Protein AF-A0A0R3SQQ6-F1 (afdb_monomer_lite)

pLDDT: mean 72.18, std 24.13, range [30.53, 98.31]

Organism: Hymenolepis diminuta (NCBI:txid6216)

Structure (mmCIF, N/CA/C/O backbone):
data_AF-A0A0R3SQQ6-F1
#
_entry.id   AF-A0A0R3SQQ6-F1
#
loop_
_atom_site.group_PDB
_atom_site.id
_atom_site.type_symbol
_atom_site.label_atom_id
_atom_site.label_alt_id
_atom_site.label_comp_id
_atom_site.label_asym_id
_atom_site.label_entity_id
_atom_site.label_seq_id
_atom_site.pdbx_PDB_ins_code
_atom_site.Cartn_x
_atom_site.Cartn_y
_atom_site.Cartn_z
_atom_site.occupancy
_atom_site.B_iso_or_equiv
_atom_site.auth_seq_id
_atom_site.auth_comp_id
_atom_site.auth_asym_id
_atom_site.auth_atom_id
_atom_site.pdbx_PDB_model_num
ATOM 1 N N . MET A 1 1 ? 8.107 -24.512 65.313 1.00 40.44 1 MET A N 1
ATOM 2 C CA . MET A 1 1 ? 9.327 -25.296 65.576 1.00 40.44 1 MET A CA 1
ATOM 3 C C . MET A 1 1 ? 9.106 -26.715 65.093 1.00 40.44 1 MET A C 1
ATOM 5 O O . MET A 1 1 ? 8.345 -27.417 65.733 1.00 40.44 1 MET A O 1
ATOM 9 N N . TYR A 1 2 ? 9.718 -27.095 63.975 1.00 34.97 2 TYR A N 1
ATOM 10 C CA . TYR A 1 2 ? 10.371 -28.394 63.797 1.00 34.97 2 TYR A CA 1
ATOM 11 C C . TYR A 1 2 ? 11.420 -28.185 62.708 1.00 34.97 2 TYR A C 1
ATOM 13 O O . TYR A 1 2 ? 11.103 -27.847 61.570 1.00 34.97 2 TYR A O 1
ATOM 21 N N . GLU A 1 3 ? 12.671 -28.263 63.138 1.00 35.09 3 GLU A N 1
ATOM 22 C CA . GLU A 1 3 ? 13.874 -28.069 62.348 1.00 35.09 3 GLU A CA 1
ATOM 23 C C . GLU A 1 3 ? 14.420 -29.416 61.857 1.00 35.09 3 GLU A C 1
ATOM 25 O O . GLU A 1 3 ? 14.449 -30.393 62.600 1.00 35.09 3 GLU A O 1
ATOM 30 N N . TYR A 1 4 ? 14.863 -29.399 60.598 1.00 33.50 4 TYR A N 1
ATOM 31 C CA . TYR A 1 4 ? 16.086 -29.987 60.041 1.00 33.50 4 TYR A CA 1
ATOM 32 C C . TYR A 1 4 ? 16.568 -31.386 60.470 1.00 33.50 4 TYR A C 1
ATOM 34 O O . TYR A 1 4 ? 17.005 -31.601 61.596 1.00 33.50 4 TYR A O 1
ATOM 42 N N . ARG A 1 5 ? 16.730 -32.258 59.460 1.00 35.84 5 ARG A N 1
ATOM 43 C CA . ARG A 1 5 ? 17.969 -33.015 59.140 1.00 35.84 5 ARG A CA 1
ATOM 44 C C . ARG A 1 5 ? 17.787 -33.709 57.780 1.00 35.84 5 ARG A C 1
ATOM 46 O O . ARG A 1 5 ? 16.884 -34.512 57.608 1.00 35.84 5 ARG A O 1
ATOM 53 N N . ASN A 1 6 ? 18.458 -33.217 56.740 1.00 35.72 6 ASN A N 1
ATOM 54 C CA . ASN A 1 6 ? 19.753 -33.700 56.234 1.00 35.72 6 ASN A CA 1
ATOM 55 C C . ASN A 1 6 ? 19.705 -35.094 55.594 1.00 35.72 6 ASN A C 1
ATOM 57 O O . ASN A 1 6 ? 19.894 -36.091 56.278 1.00 35.72 6 ASN A O 1
ATOM 61 N N . LEU A 1 7 ? 19.642 -35.116 54.261 1.00 37.44 7 LEU A N 1
ATOM 62 C CA . LEU A 1 7 ? 20.405 -36.059 53.445 1.00 37.44 7 LEU A CA 1
ATOM 63 C C . LEU A 1 7 ? 21.080 -35.271 52.313 1.00 37.44 7 LEU A C 1
ATOM 65 O O . LEU A 1 7 ? 20.474 -34.941 51.300 1.00 37.44 7 LEU A O 1
ATOM 69 N N . ARG A 1 8 ? 22.350 -34.923 52.551 1.00 39.00 8 ARG A N 1
ATOM 70 C CA . ARG A 1 8 ? 23.340 -34.598 51.521 1.00 39.00 8 ARG A CA 1
ATOM 71 C C . ARG A 1 8 ? 24.058 -35.892 51.155 1.00 39.00 8 ARG A C 1
ATOM 73 O O . ARG A 1 8 ? 24.563 -36.563 52.048 1.00 39.00 8 ARG A O 1
ATOM 80 N N . THR A 1 9 ? 24.173 -36.155 49.865 1.00 36.81 9 THR A N 1
ATOM 81 C CA . THR A 1 9 ? 25.290 -36.847 49.200 1.00 36.81 9 THR A CA 1
ATOM 82 C C . THR A 1 9 ? 25.223 -36.369 47.739 1.00 36.81 9 THR A C 1
ATOM 84 O O . THR A 1 9 ? 24.205 -36.559 47.089 1.00 36.81 9 THR A O 1
ATOM 87 N N . THR A 1 10 ? 26.046 -35.380 47.350 1.00 38.22 10 THR A N 1
ATOM 88 C CA . THR A 1 10 ? 27.340 -35.537 46.630 1.00 38.22 10 THR A CA 1
ATOM 89 C C . THR A 1 10 ? 27.156 -36.208 45.267 1.00 38.22 10 THR A C 1
ATOM 91 O O . THR A 1 10 ? 26.613 -37.299 45.222 1.00 38.22 10 THR A O 1
ATOM 94 N N . LEU A 1 11 ? 27.635 -35.721 44.127 1.00 34.00 11 LEU A N 1
ATOM 95 C CA . LEU A 1 11 ? 28.540 -34.634 43.740 1.00 34.00 11 LEU A CA 1
ATOM 96 C C . LEU A 1 11 ? 28.529 -34.689 42.197 1.00 34.00 11 LEU A C 1
ATOM 98 O O . LEU A 1 11 ? 28.611 -35.796 41.671 1.00 34.00 11 LEU A O 1
ATOM 102 N N . LEU A 1 12 ? 28.431 -33.556 41.501 1.00 35.81 12 LEU A N 1
ATOM 103 C CA . LEU A 1 12 ? 29.262 -33.196 40.339 1.00 35.81 12 LEU A CA 1
ATOM 104 C C . LEU A 1 12 ? 28.682 -31.956 39.652 1.00 35.81 12 LEU A C 1
ATOM 106 O O . LEU A 1 12 ? 27.617 -31.964 39.041 1.00 35.81 12 LEU A O 1
ATOM 110 N N . GLU A 1 13 ? 29.429 -30.884 39.868 1.00 40.09 13 GLU A N 1
ATOM 111 C CA . GLU A 1 13 ? 29.555 -29.665 39.085 1.00 40.09 13 GLU A CA 1
ATOM 112 C C . GLU A 1 13 ? 29.160 -29.833 37.611 1.00 40.09 13 GLU A C 1
ATOM 114 O O . GLU A 1 13 ? 29.841 -30.493 36.832 1.00 40.09 13 GLU A O 1
ATOM 119 N N . ILE A 1 14 ? 28.082 -29.159 37.216 1.00 38.47 14 ILE A N 1
ATOM 120 C CA . ILE A 1 14 ? 28.007 -28.569 35.884 1.00 38.47 14 ILE A CA 1
ATOM 121 C C . ILE A 1 14 ? 28.040 -27.072 36.137 1.00 38.47 14 ILE A C 1
ATOM 123 O O . ILE A 1 14 ? 27.053 -26.459 36.552 1.00 38.47 14 ILE A O 1
ATOM 127 N N . GLU A 1 15 ? 29.241 -26.525 35.993 1.00 35.19 15 GLU A N 1
ATOM 128 C CA . GLU A 1 15 ? 29.472 -25.102 35.827 1.00 35.19 15 GLU A CA 1
ATOM 129 C C . GLU A 1 15 ? 28.470 -24.576 34.799 1.00 35.19 15 GLU A C 1
ATOM 131 O O . GLU A 1 15 ? 28.466 -24.990 33.643 1.00 35.19 15 GLU A O 1
ATOM 136 N N . ASN A 1 16 ? 27.588 -23.678 35.226 1.00 36.94 16 ASN A N 1
ATOM 137 C CA . ASN A 1 16 ? 26.873 -22.819 34.300 1.00 36.94 16 ASN A CA 1
ATOM 138 C C . ASN A 1 16 ? 27.891 -21.801 33.780 1.00 36.94 16 ASN A C 1
ATOM 140 O O . ASN A 1 16 ? 28.292 -20.933 34.565 1.00 36.94 16 ASN A O 1
ATOM 144 N N . PRO A 1 17 ? 28.280 -21.803 32.492 1.00 41.97 17 PRO A N 1
ATOM 145 C CA . PRO A 1 17 ? 28.867 -20.610 31.940 1.00 41.97 17 PRO A CA 1
ATOM 146 C C . PRO A 1 17 ? 27.701 -19.646 31.729 1.00 41.97 17 PRO A C 1
ATOM 148 O O . PRO A 1 17 ? 27.001 -19.676 30.719 1.00 41.97 17 PRO A O 1
ATOM 151 N N . THR A 1 18 ? 27.476 -18.751 32.688 1.00 48.88 18 THR A N 1
ATOM 152 C CA . THR A 1 18 ? 26.878 -17.455 32.371 1.00 48.88 18 THR A CA 1
ATOM 153 C C . THR A 1 18 ? 27.873 -16.697 31.494 1.00 48.88 18 THR A C 1
ATOM 155 O O . THR A 1 18 ? 28.570 -15.801 31.963 1.00 48.88 18 THR A O 1
ATOM 158 N N . SER A 1 19 ? 27.985 -17.084 30.221 1.00 42.69 19 SER A N 1
ATOM 159 C CA . SER A 1 19 ? 28.605 -16.243 29.209 1.00 42.69 19 SER A CA 1
ATOM 160 C C . SER A 1 19 ? 27.573 -15.192 28.834 1.00 42.69 19 SER A C 1
ATOM 162 O O . SER A 1 19 ? 26.550 -15.490 28.215 1.00 42.69 19 SER A O 1
ATOM 164 N N . SER A 1 20 ? 27.824 -13.958 29.250 1.00 50.75 20 SER A N 1
ATOM 165 C CA . SER A 1 20 ? 27.171 -12.766 28.731 1.00 50.75 20 SER A CA 1
ATOM 166 C C . SER A 1 20 ? 27.472 -12.645 27.233 1.00 50.75 20 SER A C 1
ATOM 168 O O . SER A 1 20 ? 28.402 -11.950 26.832 1.00 50.75 20 SER A O 1
ATOM 170 N N . ILE A 1 21 ? 26.713 -13.366 26.410 1.00 48.66 21 ILE A N 1
ATOM 171 C CA . ILE A 1 21 ? 26.696 -13.189 24.960 1.00 48.66 21 ILE A CA 1
ATOM 172 C C . ILE A 1 21 ? 26.006 -11.840 24.738 1.00 48.66 21 ILE A C 1
ATOM 174 O O . ILE A 1 21 ? 24.806 -11.691 24.983 1.00 48.66 21 ILE A O 1
ATOM 178 N N . SER A 1 22 ? 26.790 -10.816 24.398 1.00 53.91 22 SER A N 1
ATOM 179 C CA . SER A 1 22 ? 26.267 -9.494 24.054 1.00 53.91 22 SER A CA 1
ATOM 180 C C . SER A 1 22 ? 25.295 -9.639 22.881 1.00 53.91 22 SER A C 1
ATOM 182 O O . SER A 1 22 ? 25.516 -10.461 21.998 1.00 53.91 22 SER A O 1
ATOM 184 N N . LYS A 1 23 ? 24.215 -8.850 22.836 1.00 54.16 23 LYS A N 1
ATOM 185 C CA . LYS A 1 23 ? 23.246 -8.893 21.720 1.00 54.16 23 LYS A CA 1
ATOM 186 C C . LYS A 1 23 ? 23.926 -8.784 20.344 1.00 54.16 23 LYS A C 1
ATOM 188 O O . LYS A 1 23 ? 23.514 -9.460 19.412 1.00 54.16 23 LYS A O 1
ATOM 193 N N . GLU A 1 24 ? 25.043 -8.060 20.278 1.00 54.94 24 GLU A N 1
ATOM 194 C CA . GLU A 1 24 ? 25.901 -7.948 19.093 1.00 54.94 24 GLU A CA 1
ATOM 195 C C . GLU A 1 24 ? 26.468 -9.292 18.604 1.00 54.94 24 GLU A C 1
ATOM 197 O O . GLU A 1 24 ? 26.558 -9.501 17.403 1.00 54.94 24 GLU A O 1
ATOM 202 N N . THR A 1 25 ? 26.790 -10.239 19.493 1.00 55.16 25 THR A N 1
ATOM 203 C CA . THR A 1 25 ? 27.319 -11.564 19.098 1.00 55.16 25 THR A CA 1
ATOM 204 C C . THR A 1 25 ? 26.236 -12.557 18.665 1.00 55.16 25 THR A C 1
ATOM 206 O O . THR A 1 25 ? 26.537 -13.533 17.978 1.00 55.16 25 THR A O 1
ATOM 209 N N . ILE A 1 26 ? 24.968 -12.327 19.021 1.00 58.03 26 ILE A N 1
ATOM 210 C CA . ILE A 1 26 ? 23.833 -13.116 18.506 1.00 58.03 26 ILE A CA 1
ATOM 211 C C . ILE A 1 26 ? 23.477 -12.643 17.094 1.00 58.03 26 ILE A C 1
ATOM 213 O O . ILE A 1 26 ? 23.240 -13.470 16.213 1.00 58.03 26 ILE A O 1
ATOM 217 N N . ASP A 1 27 ? 23.507 -11.328 16.872 1.00 60.84 27 ASP A N 1
ATOM 218 C CA . ASP A 1 27 ? 23.205 -10.727 15.575 1.00 60.84 27 ASP A CA 1
ATOM 219 C C . ASP A 1 27 ? 24.269 -11.083 14.522 1.00 60.84 27 ASP A C 1
ATOM 221 O O . ASP A 1 27 ? 23.908 -11.466 13.409 1.00 60.84 27 ASP A O 1
ATOM 225 N N . THR A 1 28 ? 25.563 -11.098 14.874 1.00 65.69 28 THR A N 1
ATOM 226 C CA . THR A 1 28 ? 26.625 -11.512 13.935 1.00 65.69 28 THR A CA 1
ATOM 227 C C . THR A 1 28 ? 26.543 -12.994 13.564 1.00 65.69 28 THR A C 1
ATOM 229 O O . THR A 1 28 ? 26.666 -13.337 12.391 1.00 65.69 28 THR A O 1
ATOM 232 N N . ASN A 1 29 ? 26.256 -13.884 14.521 1.00 68.75 29 ASN A N 1
ATOM 233 C CA . ASN A 1 29 ? 26.094 -15.321 14.252 1.00 68.75 29 ASN A CA 1
ATOM 234 C C . ASN A 1 29 ? 24.844 -15.627 13.405 1.00 68.75 29 ASN A C 1
ATOM 236 O O . ASN A 1 29 ? 24.842 -16.558 12.588 1.00 68.75 29 ASN A O 1
ATOM 240 N N . LEU A 1 30 ? 23.771 -14.849 13.579 1.00 74.38 30 LEU A N 1
ATOM 241 C CA . LEU A 1 30 ? 22.559 -14.964 12.770 1.00 74.38 30 LEU A CA 1
ATOM 242 C C . LEU A 1 30 ? 22.794 -14.448 11.344 1.00 74.38 30 LEU A C 1
ATOM 244 O O . LEU A 1 30 ? 22.339 -15.080 10.387 1.00 74.38 30 LEU A O 1
ATOM 248 N N . GLU A 1 31 ? 23.528 -13.344 11.185 1.00 73.50 31 GLU A N 1
ATOM 249 C CA . GLU A 1 31 ? 23.925 -12.827 9.874 1.00 73.50 31 GLU A CA 1
ATOM 250 C C . GLU A 1 31 ? 24.874 -13.778 9.139 1.00 73.50 31 GLU A C 1
ATOM 252 O O . GLU A 1 31 ? 24.647 -14.049 7.959 1.00 73.50 31 GLU A O 1
ATOM 257 N N . GLU A 1 32 ? 25.853 -14.376 9.821 1.00 74.62 32 GLU A N 1
ATOM 258 C CA . GLU A 1 32 ? 26.732 -15.396 9.235 1.00 74.62 32 GLU A CA 1
ATOM 259 C C . GLU A 1 32 ? 25.951 -16.643 8.802 1.00 74.62 32 GLU A C 1
ATOM 261 O O . GLU A 1 32 ? 26.139 -17.147 7.691 1.00 74.62 32 GLU A O 1
ATOM 266 N N . SER A 1 33 ? 25.005 -17.105 9.624 1.00 79.50 33 SER A N 1
ATOM 267 C CA . SER A 1 33 ? 24.137 -18.241 9.284 1.00 79.50 33 SER A CA 1
ATOM 268 C C . SER A 1 33 ? 23.232 -17.935 8.090 1.00 79.50 33 SER A C 1
ATOM 270 O O . SER A 1 33 ? 23.040 -18.777 7.208 1.00 79.50 33 SER A O 1
ATOM 272 N N . ARG A 1 34 ? 22.704 -16.708 8.015 1.00 80.25 34 ARG A N 1
ATOM 273 C CA . ARG A 1 34 ? 21.878 -16.239 6.899 1.00 80.25 34 ARG A CA 1
ATOM 274 C C . ARG A 1 34 ? 22.693 -16.092 5.616 1.00 80.25 34 ARG A C 1
ATOM 276 O O . ARG A 1 34 ? 22.207 -16.471 4.551 1.00 80.25 34 ARG A O 1
ATOM 283 N N . LEU A 1 35 ? 23.924 -15.591 5.711 1.00 81.19 35 LEU A N 1
ATOM 284 C CA . LEU A 1 35 ? 24.851 -15.483 4.586 1.00 81.19 35 LEU A CA 1
ATOM 285 C C . LEU A 1 35 ? 25.211 -16.873 4.049 1.00 81.19 35 LEU A C 1
ATOM 287 O O . LEU A 1 35 ? 25.143 -17.098 2.842 1.00 81.19 35 LEU A O 1
ATOM 291 N N . LYS A 1 36 ? 25.495 -17.825 4.944 1.00 81.12 36 LYS A N 1
ATOM 292 C CA . LYS A 1 36 ? 25.798 -19.218 4.593 1.00 81.12 36 LYS A CA 1
ATOM 293 C C . LYS A 1 36 ? 24.608 -19.906 3.922 1.00 81.12 36 LYS A C 1
ATOM 295 O O . LYS A 1 36 ? 24.771 -20.543 2.885 1.00 81.12 36 LYS A O 1
ATOM 300 N N . TYR A 1 37 ? 23.397 -19.702 4.442 1.00 83.44 37 TYR A N 1
ATOM 301 C CA . TYR A 1 37 ? 22.166 -20.208 3.827 1.00 83.44 37 TYR A CA 1
ATOM 302 C C . TYR A 1 37 ? 21.932 -19.632 2.422 1.00 83.44 37 TYR A C 1
ATOM 304 O O . TYR A 1 37 ? 21.613 -20.373 1.493 1.00 83.44 37 TYR A O 1
ATOM 312 N N . LEU A 1 38 ? 22.125 -18.321 2.242 1.00 77.62 38 LEU A N 1
ATOM 313 C CA . LEU A 1 38 ? 21.985 -17.667 0.939 1.00 77.62 38 LEU A CA 1
ATOM 314 C C . LEU A 1 38 ? 23.043 -18.143 -0.060 1.00 77.62 38 LEU A C 1
ATOM 316 O O . LEU A 1 38 ? 22.709 -18.376 -1.218 1.00 77.62 38 LEU A O 1
ATOM 320 N N . GLN A 1 39 ? 24.288 -18.343 0.377 1.00 76.25 39 GLN A N 1
ATOM 321 C CA . GLN A 1 39 ? 25.344 -18.913 -0.462 1.00 76.25 39 GLN A CA 1
ATOM 322 C C . GLN A 1 39 ? 24.997 -20.335 -0.918 1.00 76.25 39 GLN A C 1
ATOM 324 O O . GLN A 1 39 ? 25.080 -20.622 -2.112 1.00 76.25 39 GLN A O 1
ATOM 329 N N . CYS A 1 40 ? 24.528 -21.197 -0.009 1.00 69.25 40 CYS A N 1
ATOM 330 C CA . CYS A 1 40 ? 24.068 -22.541 -0.362 1.00 69.25 40 CYS A CA 1
ATOM 331 C C . CYS A 1 40 ? 22.879 -22.500 -1.333 1.00 69.25 40 CYS A C 1
ATOM 333 O O . CYS A 1 40 ? 22.894 -23.195 -2.348 1.00 69.25 40 CYS A O 1
ATOM 335 N N . LYS A 1 41 ? 21.883 -21.633 -1.099 1.00 78.12 41 LYS A N 1
ATOM 336 C CA . LYS A 1 41 ? 20.732 -21.533 -2.006 1.00 78.12 41 LYS A CA 1
ATOM 337 C C . LYS A 1 41 ? 21.071 -20.971 -3.378 1.00 78.12 41 LYS A C 1
ATOM 339 O O . LYS A 1 41 ? 20.494 -21.418 -4.365 1.00 78.12 41 LYS A O 1
ATOM 344 N N . LEU A 1 42 ? 21.999 -20.023 -3.465 1.00 72.06 42 LEU A N 1
ATOM 345 C CA . LEU A 1 42 ? 22.477 -19.523 -4.751 1.00 72.06 42 LEU A CA 1
ATOM 346 C C . LEU A 1 42 ? 23.249 -20.602 -5.514 1.00 72.06 42 LEU A C 1
ATOM 348 O O . LEU A 1 42 ? 23.054 -20.726 -6.719 1.00 72.06 42 LEU A O 1
ATOM 352 N N . ALA A 1 43 ? 24.055 -21.420 -4.831 1.00 68.69 43 ALA A N 1
ATOM 353 C CA . ALA A 1 43 ? 24.749 -22.541 -5.461 1.00 68.69 43 ALA A CA 1
ATOM 354 C C . ALA A 1 43 ? 23.772 -23.582 -6.043 1.00 68.69 43 ALA A C 1
ATOM 356 O O . ALA A 1 43 ? 23.960 -24.023 -7.177 1.00 68.69 43 ALA A O 1
ATOM 357 N N . GLU A 1 44 ? 22.696 -23.914 -5.323 1.00 67.12 44 GLU A N 1
ATOM 358 C CA . GLU A 1 44 ? 21.635 -24.816 -5.807 1.00 67.12 44 GLU A CA 1
ATOM 359 C C . GLU A 1 44 ? 20.884 -24.246 -7.027 1.00 67.12 44 GLU A C 1
ATOM 361 O O . GLU A 1 44 ? 20.673 -24.940 -8.018 1.00 67.12 44 GLU A O 1
ATOM 366 N N . ILE A 1 45 ? 20.534 -22.955 -7.012 1.00 66.75 45 ILE A N 1
ATOM 367 C CA . ILE A 1 45 ? 19.810 -22.309 -8.126 1.00 66.75 45 ILE A CA 1
ATOM 368 C C . ILE A 1 45 ? 20.688 -22.181 -9.382 1.00 66.75 45 ILE A C 1
ATOM 370 O O . ILE A 1 45 ? 20.190 -22.272 -10.507 1.00 66.75 45 ILE A O 1
ATOM 374 N N . LEU A 1 46 ? 21.990 -21.940 -9.205 1.00 58.94 46 LEU A N 1
ATOM 375 C CA . LEU A 1 46 ? 22.934 -21.789 -10.314 1.00 58.94 46 LEU A CA 1
ATOM 376 C C . LEU A 1 46 ? 23.289 -23.134 -10.963 1.00 58.94 46 LEU A C 1
ATOM 378 O O . LEU A 1 46 ? 23.532 -23.167 -12.169 1.00 58.94 46 LEU A O 1
ATOM 382 N N . THR A 1 47 ? 23.258 -24.234 -10.206 1.00 56.84 47 THR A N 1
ATOM 383 C CA . THR A 1 47 ? 23.487 -25.590 -10.736 1.00 56.84 47 THR A CA 1
ATOM 384 C C . THR A 1 47 ? 22.270 -26.166 -11.465 1.00 56.84 47 THR A C 1
ATOM 386 O O . THR A 1 47 ? 22.443 -26.949 -12.394 1.00 56.84 47 THR A O 1
ATOM 389 N N . GLU A 1 48 ? 21.048 -25.723 -11.148 1.00 55.75 48 GLU A N 1
ATOM 390 C CA . GLU A 1 48 ? 19.824 -26.169 -11.836 1.00 55.75 48 GLU A CA 1
ATOM 391 C C . GLU A 1 48 ? 19.614 -25.568 -13.241 1.00 55.75 48 GLU A C 1
ATOM 393 O O . GLU A 1 48 ? 18.818 -26.101 -14.015 1.00 55.75 48 GLU A O 1
ATOM 398 N N . LYS A 1 49 ? 20.286 -24.462 -13.601 1.00 48.38 49 LYS A N 1
ATOM 399 C CA . LYS A 1 49 ? 19.995 -23.725 -14.854 1.00 48.38 49 LYS A CA 1
ATOM 400 C C . LYS A 1 49 ? 21.130 -23.629 -15.868 1.00 48.38 49 LYS A C 1
ATOM 402 O O . LYS A 1 49 ? 20.875 -23.190 -16.989 1.00 48.38 49 LYS A O 1
ATOM 407 N N . HIS A 1 50 ? 22.343 -24.061 -15.535 1.00 45.47 50 HIS A N 1
ATOM 408 C CA . HIS A 1 50 ? 23.459 -24.073 -16.479 1.00 45.47 50 HIS A CA 1
ATOM 409 C C . HIS A 1 50 ? 24.320 -25.331 -16.300 1.00 45.47 50 HIS A C 1
ATOM 411 O O . HIS A 1 50 ? 24.861 -25.529 -15.212 1.00 45.47 50 HIS A O 1
ATOM 417 N N . PRO A 1 51 ? 24.499 -26.171 -17.341 1.00 47.88 51 PRO A N 1
ATOM 418 C CA . PRO A 1 51 ? 25.501 -27.226 -17.290 1.00 47.88 51 PRO A CA 1
ATOM 419 C C . PRO A 1 51 ? 26.893 -26.600 -17.129 1.00 47.88 51 PRO A C 1
ATOM 421 O O . PRO A 1 51 ? 27.257 -25.625 -17.792 1.00 47.88 51 PRO A O 1
ATOM 424 N N . VAL A 1 52 ? 27.633 -27.154 -16.173 1.00 52.62 52 VAL A N 1
ATOM 425 C CA . VAL A 1 52 ? 28.941 -26.709 -15.692 1.00 52.62 52 VAL A CA 1
ATOM 426 C C . VAL A 1 52 ? 30.005 -26.985 -16.756 1.00 52.62 52 VAL A C 1
ATOM 428 O O . VAL A 1 52 ? 30.694 -27.993 -16.690 1.00 52.62 52 VAL A O 1
ATOM 431 N N . GLU A 1 53 ? 30.149 -26.105 -17.746 1.00 50.81 53 GLU A N 1
ATOM 432 C CA . GLU A 1 53 ? 31.272 -26.198 -18.699 1.00 50.81 53 GLU A CA 1
ATOM 433 C C . GLU A 1 53 ? 32.109 -24.921 -18.832 1.00 50.81 53 GLU A C 1
ATOM 435 O O . GLU A 1 53 ? 33.177 -24.973 -19.426 1.00 50.81 53 GLU A O 1
ATOM 440 N N . ASN A 1 54 ? 31.725 -23.788 -18.231 1.00 46.00 54 ASN A N 1
ATOM 441 C CA . ASN A 1 54 ? 32.482 -22.534 -18.396 1.00 46.00 54 ASN A CA 1
ATOM 442 C C . ASN A 1 54 ? 32.611 -21.696 -17.114 1.00 46.00 54 ASN A C 1
ATOM 444 O O . ASN A 1 54 ? 32.426 -20.480 -17.149 1.00 46.00 54 ASN A O 1
ATOM 448 N N . PHE A 1 55 ? 32.954 -22.316 -15.982 1.00 46.19 55 PHE A N 1
ATOM 449 C CA . PHE A 1 55 ? 33.389 -21.566 -14.798 1.00 46.19 55 PHE A CA 1
ATOM 450 C C . PHE A 1 55 ? 34.883 -21.789 -14.519 1.00 46.19 55 PHE A C 1
ATOM 452 O O . PHE A 1 55 ? 35.343 -22.934 -14.521 1.00 46.19 55 PHE A O 1
ATOM 459 N N . PRO A 1 56 ? 35.667 -20.720 -14.281 1.00 41.78 56 PRO A N 1
ATOM 460 C CA . PRO A 1 56 ? 37.066 -20.851 -13.903 1.00 41.78 56 PRO A CA 1
ATOM 461 C C . PRO A 1 56 ? 37.174 -21.492 -12.511 1.00 41.78 56 PRO A C 1
ATOM 463 O O . PRO A 1 56 ? 36.568 -21.015 -11.560 1.00 41.78 56 PRO A O 1
ATOM 466 N N . LYS A 1 57 ? 37.936 -22.592 -12.445 1.00 42.78 57 LYS A N 1
ATOM 467 C CA . LYS A 1 57 ? 38.510 -23.282 -11.270 1.00 42.78 57 LYS A CA 1
ATOM 468 C C . LYS A 1 57 ? 37.863 -22.995 -9.902 1.00 42.78 57 LYS A C 1
ATOM 470 O O . LYS A 1 57 ? 38.170 -22.005 -9.250 1.00 42.78 57 LYS A O 1
ATOM 475 N N . SER A 1 58 ? 37.052 -23.966 -9.475 1.00 39.72 58 SER A N 1
ATOM 476 C CA . SER A 1 58 ? 36.908 -24.491 -8.105 1.00 39.72 58 SER A CA 1
ATOM 477 C C . SER A 1 58 ? 37.405 -23.591 -6.964 1.00 39.72 58 SER A C 1
ATOM 479 O O . SER A 1 58 ? 38.559 -23.685 -6.544 1.00 39.72 58 SER A O 1
ATOM 481 N N . ILE A 1 59 ? 36.492 -22.802 -6.396 1.00 41.41 59 ILE A N 1
ATOM 482 C CA . ILE A 1 59 ? 36.567 -22.462 -4.973 1.00 41.41 59 ILE A CA 1
ATOM 483 C C . ILE A 1 59 ? 36.334 -23.777 -4.230 1.00 41.41 59 ILE A C 1
ATOM 485 O O . ILE A 1 59 ? 35.370 -24.479 -4.538 1.00 41.41 59 ILE A O 1
ATOM 489 N N . GLU A 1 60 ? 37.253 -24.136 -3.336 1.00 43.09 60 GLU A N 1
ATOM 490 C CA . GLU A 1 60 ? 37.206 -25.346 -2.516 1.00 43.09 60 GLU A CA 1
ATOM 491 C C . GLU A 1 60 ? 35.850 -25.447 -1.808 1.00 43.09 60 GLU A C 1
ATOM 493 O O . GLU A 1 60 ? 35.581 -24.811 -0.789 1.00 43.09 60 GLU A O 1
ATOM 498 N N . LEU A 1 61 ? 34.959 -26.232 -2.408 1.00 39.84 61 LEU A N 1
ATOM 499 C CA . LEU A 1 61 ? 33.710 -26.639 -1.801 1.00 39.84 61 LEU A CA 1
ATOM 500 C C . LEU A 1 61 ? 34.078 -27.534 -0.627 1.00 39.84 61 LEU A C 1
ATOM 502 O O . LEU A 1 61 ? 34.726 -28.566 -0.811 1.00 39.84 61 LEU A O 1
ATOM 506 N N . CYS A 1 62 ? 33.671 -27.103 0.568 1.00 34.59 62 CYS A N 1
ATOM 507 C CA . CYS A 1 62 ? 33.700 -27.910 1.776 1.00 34.59 62 CYS A CA 1
ATOM 508 C C . CYS A 1 62 ? 33.275 -29.340 1.438 1.00 34.59 62 CYS A C 1
ATOM 510 O O . CYS A 1 62 ? 32.177 -29.572 0.923 1.00 34.59 62 CYS A O 1
ATOM 512 N N . SER A 1 63 ? 34.166 -30.283 1.721 1.00 36.53 63 SER A N 1
ATOM 513 C CA . SER A 1 63 ? 33.864 -31.703 1.692 1.00 36.53 63 SER A CA 1
ATOM 514 C C . SER A 1 63 ? 32.619 -31.973 2.548 1.00 36.53 63 SER A C 1
ATOM 516 O O . SER A 1 63 ? 32.449 -31.356 3.606 1.00 36.53 63 SER A O 1
ATOM 518 N N . PRO A 1 64 ? 31.718 -32.869 2.114 1.00 37.50 64 PRO A N 1
ATOM 519 C CA . PRO A 1 64 ? 30.575 -33.236 2.927 1.00 37.50 64 PRO A CA 1
ATOM 520 C C . PRO A 1 64 ? 31.105 -33.965 4.164 1.00 37.50 64 PRO A C 1
ATOM 522 O O . PRO A 1 64 ? 31.636 -35.070 4.066 1.00 37.50 64 PRO A O 1
ATOM 525 N N . SER A 1 65 ? 31.005 -33.323 5.329 1.00 33.88 65 SER A N 1
ATOM 526 C CA . SER A 1 65 ? 31.255 -33.992 6.604 1.00 33.88 65 SER A CA 1
ATOM 527 C C . SER A 1 65 ? 30.246 -35.140 6.763 1.00 33.88 65 SER A C 1
ATOM 529 O O . SER A 1 65 ? 29.045 -34.909 6.578 1.00 33.88 65 SER A O 1
ATOM 531 N N . PRO A 1 66 ? 30.679 -36.369 7.094 1.00 44.72 66 PRO A N 1
ATOM 532 C CA . PRO A 1 66 ? 29.802 -37.520 7.247 1.00 44.72 66 PRO A CA 1
ATOM 533 C C . PRO A 1 66 ? 29.173 -37.526 8.646 1.00 44.72 66 PRO A C 1
ATOM 535 O O . PRO A 1 66 ? 29.336 -38.474 9.400 1.00 44.72 66 PRO A O 1
ATOM 538 N N . GLU A 1 67 ? 28.451 -36.470 9.012 1.00 38.22 67 GLU A N 1
ATOM 539 C CA . GLU A 1 67 ? 27.700 -36.407 10.272 1.00 38.22 67 GLU A CA 1
ATOM 540 C C . GLU A 1 67 ? 26.340 -35.728 10.059 1.00 38.22 67 GLU A C 1
ATOM 542 O O . GLU A 1 67 ? 25.976 -34.761 10.717 1.00 38.22 67 GLU A O 1
ATOM 547 N N . MET A 1 68 ? 25.545 -36.248 9.120 1.00 39.19 68 MET A N 1
ATOM 548 C CA . MET A 1 68 ? 24.094 -36.046 9.146 1.00 39.19 68 MET A CA 1
ATOM 549 C C . MET A 1 68 ? 23.439 -37.238 9.843 1.00 39.19 68 MET A C 1
ATOM 551 O O . MET A 1 68 ? 22.887 -38.140 9.214 1.00 39.19 68 MET A O 1
ATOM 555 N N . GLN A 1 69 ? 23.510 -37.244 11.174 1.00 39.97 69 GLN A N 1
ATOM 556 C CA . GLN A 1 69 ? 22.591 -38.032 11.984 1.00 39.97 69 GLN A CA 1
ATOM 557 C C . GLN A 1 69 ? 21.220 -37.342 11.997 1.00 39.97 69 GLN A C 1
ATOM 559 O O . GLN A 1 69 ? 21.068 -36.219 12.467 1.00 39.97 69 GLN A O 1
ATOM 564 N N . SER A 1 70 ? 20.238 -38.052 11.436 1.00 44.44 70 SER A N 1
ATOM 565 C CA . SER A 1 70 ? 18.796 -37.973 11.706 1.00 44.44 70 SER A CA 1
ATOM 566 C C . SER A 1 70 ? 18.158 -36.580 11.836 1.00 44.44 70 SER A C 1
ATOM 568 O O . SER A 1 70 ? 17.975 -36.059 12.935 1.00 44.44 70 SER A O 1
ATOM 570 N N . LEU A 1 71 ? 17.651 -36.057 10.719 1.00 37.88 71 LEU A N 1
ATOM 571 C CA . LEU A 1 71 ? 16.502 -35.147 10.726 1.00 37.88 71 LEU A CA 1
ATOM 572 C C . LEU A 1 71 ? 15.212 -35.977 10.572 1.00 37.88 71 LEU A C 1
ATOM 574 O O . LEU A 1 71 ? 15.190 -36.907 9.761 1.00 37.88 71 LEU A O 1
ATOM 578 N N . PRO A 1 72 ? 14.140 -35.696 11.338 1.00 39.75 72 PRO A N 1
ATOM 579 C CA . PRO A 1 72 ? 12.919 -36.486 11.287 1.00 39.75 72 PRO A CA 1
ATOM 580 C C . PRO A 1 72 ? 12.229 -36.297 9.934 1.00 39.75 72 PRO A C 1
ATOM 582 O O . PRO A 1 72 ? 11.963 -35.180 9.491 1.00 39.75 72 PRO A O 1
ATOM 585 N N . HIS A 1 73 ? 11.925 -37.417 9.282 1.00 36.44 73 HIS A N 1
ATOM 586 C CA . HIS A 1 73 ? 11.188 -37.459 8.029 1.00 36.44 73 HIS A CA 1
ATOM 587 C C . HIS A 1 73 ? 9.721 -37.082 8.291 1.00 36.44 73 HIS A C 1
ATOM 589 O O . HIS A 1 73 ? 8.900 -37.923 8.659 1.00 36.44 73 HIS A O 1
ATOM 595 N N . VAL A 1 74 ? 9.388 -35.799 8.141 1.00 37.38 74 VAL A N 1
ATOM 596 C CA . VAL A 1 74 ? 7.996 -35.339 8.120 1.00 37.38 74 VAL A CA 1
ATOM 597 C C . VAL A 1 74 ? 7.417 -35.713 6.759 1.00 37.38 74 VAL A C 1
ATOM 599 O O . VAL A 1 74 ? 7.694 -35.074 5.746 1.00 37.38 74 VAL A O 1
ATOM 602 N N . LYS A 1 75 ? 6.634 -36.794 6.737 1.00 38.88 75 LYS A N 1
ATOM 603 C CA . LYS A 1 75 ? 5.763 -37.133 5.611 1.00 38.88 75 LYS A CA 1
ATOM 604 C C . LYS A 1 75 ? 4.721 -36.025 5.479 1.00 38.88 75 LYS A C 1
ATOM 606 O O . LYS A 1 75 ? 3.863 -35.888 6.349 1.00 38.88 75 LYS A O 1
ATOM 611 N N . PHE A 1 76 ? 4.791 -35.241 4.409 1.00 37.31 76 PHE A N 1
ATOM 612 C CA . PHE A 1 76 ? 3.645 -34.442 3.994 1.00 37.31 76 PHE A CA 1
ATOM 613 C C . PHE A 1 76 ? 2.561 -35.405 3.512 1.00 37.31 76 PHE A C 1
ATOM 615 O O . PHE A 1 76 ? 2.827 -36.284 2.693 1.00 37.31 76 PHE A O 1
ATOM 622 N N . ALA A 1 77 ? 1.366 -35.284 4.086 1.00 36.97 77 ALA A N 1
ATOM 623 C CA . ALA A 1 77 ? 0.200 -36.009 3.618 1.00 36.97 77 ALA A CA 1
ATOM 624 C C . ALA A 1 77 ? -0.116 -35.562 2.184 1.00 36.97 77 ALA A C 1
ATOM 626 O O . ALA A 1 77 ? -0.258 -34.368 1.923 1.00 36.97 77 ALA A O 1
ATOM 627 N N . GLU A 1 78 ? -0.214 -36.522 1.269 1.00 39.22 78 GLU A N 1
ATOM 628 C CA . GLU A 1 78 ? -0.841 -36.324 -0.033 1.00 39.22 78 GLU A CA 1
ATOM 629 C C . GLU A 1 78 ? -2.301 -35.906 0.192 1.00 39.22 78 GLU A C 1
ATOM 631 O O . GLU A 1 78 ? -3.105 -36.664 0.740 1.00 39.22 78 GLU A O 1
ATOM 636 N N . GLU A 1 79 ? -2.647 -34.683 -0.213 1.00 37.62 79 GLU A N 1
ATOM 637 C CA . GLU A 1 79 ? -4.035 -34.237 -0.321 1.00 37.62 79 GLU A CA 1
ATOM 638 C C . GLU A 1 79 ? -4.718 -35.011 -1.455 1.00 37.62 79 GLU A C 1
ATOM 640 O O . GLU A 1 79 ? -4.778 -34.581 -2.608 1.00 37.62 79 GLU A O 1
ATOM 645 N N . HIS A 1 80 ? -5.280 -36.173 -1.126 1.00 37.06 80 HIS A N 1
ATOM 646 C CA . HIS A 1 80 ? -6.386 -36.705 -1.902 1.00 37.06 80 HIS A CA 1
ATOM 647 C C . HIS A 1 80 ? -7.599 -35.801 -1.687 1.00 37.06 80 HIS A C 1
ATOM 649 O O . HIS A 1 80 ? -8.203 -35.763 -0.615 1.00 37.06 80 HIS A O 1
ATOM 655 N N . VAL A 1 81 ? -7.951 -35.076 -2.747 1.00 47.56 81 VAL A N 1
ATOM 656 C CA . VAL A 1 81 ? -9.231 -34.392 -2.920 1.00 47.56 81 VAL A CA 1
ATOM 657 C C . VAL A 1 81 ? -10.351 -35.425 -2.775 1.00 47.56 81 VAL A C 1
ATOM 659 O O . VAL A 1 81 ? -10.696 -36.131 -3.721 1.00 47.56 81 VAL A O 1
ATOM 662 N N . ILE A 1 82 ? -10.922 -35.518 -1.577 1.00 39.78 82 ILE A N 1
ATOM 663 C CA . ILE A 1 82 ? -12.210 -36.165 -1.343 1.00 39.78 82 ILE A CA 1
ATOM 664 C C . ILE A 1 82 ? -13.232 -35.041 -1.214 1.00 39.78 82 ILE A C 1
ATOM 666 O O . ILE A 1 82 ? -13.328 -34.365 -0.193 1.00 39.78 82 ILE A O 1
ATOM 670 N N . ILE A 1 83 ? -13.980 -34.830 -2.293 1.00 43.56 83 ILE A N 1
ATOM 671 C CA . ILE A 1 83 ? -15.201 -34.025 -2.310 1.00 43.56 83 ILE A CA 1
ATOM 672 C C . ILE A 1 83 ? -16.237 -34.755 -1.441 1.00 43.56 83 ILE A C 1
ATOM 674 O O . ILE A 1 83 ? -16.581 -35.889 -1.781 1.00 43.56 83 ILE A O 1
ATOM 678 N N . PRO A 1 84 ? -16.800 -34.154 -0.376 1.00 35.50 84 PRO A N 1
ATOM 679 C CA . PRO A 1 84 ? -18.026 -34.666 0.200 1.00 35.50 84 PRO A CA 1
ATOM 680 C C . PRO A 1 84 ? -19.207 -34.109 -0.595 1.00 35.50 84 PRO A C 1
ATOM 682 O O . PRO A 1 84 ? -19.492 -32.910 -0.616 1.00 35.50 84 PRO A O 1
ATOM 685 N N . SER A 1 85 ? -19.893 -35.024 -1.263 1.00 39.00 85 SER A N 1
ATOM 686 C CA . SER A 1 85 ? -21.230 -34.868 -1.807 1.00 39.00 85 SER A CA 1
ATOM 687 C C . SER A 1 85 ? -22.236 -34.489 -0.709 1.00 39.00 85 SER A C 1
ATOM 689 O O . SER A 1 85 ? -22.300 -35.114 0.344 1.00 39.00 85 SER A O 1
ATOM 691 N N . SER A 1 86 ? -23.048 -33.470 -1.008 1.00 46.81 86 SER A N 1
ATOM 692 C CA . SER A 1 86 ? -24.441 -33.295 -0.565 1.00 46.81 86 SER A CA 1
ATOM 693 C C . SER A 1 86 ? -24.789 -33.653 0.890 1.00 46.81 86 SER A C 1
ATOM 695 O O . SER A 1 86 ? -25.132 -34.796 1.190 1.00 46.81 86 SER A O 1
ATOM 697 N N . ILE A 1 87 ? -24.892 -32.639 1.754 1.00 34.75 87 ILE A N 1
ATOM 698 C CA . ILE A 1 87 ? -25.745 -32.718 2.948 1.00 34.75 87 ILE A CA 1
ATOM 699 C C . ILE A 1 87 ? -26.963 -31.828 2.712 1.00 34.75 87 ILE A C 1
ATOM 701 O O . ILE A 1 87 ? -26.860 -30.618 2.517 1.00 34.75 87 ILE A O 1
ATOM 705 N N . SER A 1 88 ? -28.122 -32.479 2.675 1.00 34.22 88 SER A N 1
ATOM 706 C CA . SER A 1 88 ? -29.442 -31.890 2.508 1.00 34.22 88 SER A CA 1
ATOM 707 C C . SER A 1 88 ? -29.795 -30.965 3.672 1.00 34.22 88 SER A C 1
ATOM 709 O O . SER A 1 88 ? -29.772 -31.375 4.832 1.00 34.22 88 SER A O 1
ATOM 711 N N . VAL A 1 89 ? -30.205 -29.745 3.344 1.00 44.31 89 VAL A N 1
ATOM 712 C CA . VAL A 1 89 ? -30.897 -28.824 4.249 1.00 44.31 89 VAL A CA 1
ATOM 713 C C . VAL A 1 89 ? -32.298 -29.378 4.548 1.00 44.31 89 VAL A C 1
ATOM 715 O O . VAL A 1 89 ? -33.058 -29.576 3.598 1.00 44.31 89 VAL A O 1
ATOM 718 N N . PRO A 1 90 ? -32.706 -29.589 5.814 1.00 44.94 90 PRO A N 1
ATOM 719 C CA . PRO A 1 90 ? -34.114 -29.756 6.132 1.00 44.94 90 PRO A CA 1
ATOM 720 C C . PRO A 1 90 ? -34.763 -28.379 6.380 1.00 44.94 90 PRO A C 1
ATOM 722 O O . PRO A 1 90 ? -34.220 -27.567 7.134 1.00 44.94 90 PRO A O 1
ATOM 725 N N . PRO A 1 91 ? -35.939 -28.094 5.795 1.00 55.47 91 PRO A N 1
ATOM 726 C CA . PRO A 1 91 ? -36.725 -26.919 6.128 1.00 55.47 91 PRO A CA 1
ATOM 727 C C . PRO A 1 91 ? -37.679 -27.265 7.277 1.00 55.47 91 PRO A C 1
ATOM 729 O O . PRO A 1 91 ? -38.589 -28.072 7.102 1.00 55.47 91 PRO A O 1
ATOM 732 N N . HIS A 1 92 ? -37.548 -26.626 8.442 1.00 34.34 92 HIS A N 1
ATOM 733 C CA . HIS A 1 92 ? -38.632 -26.651 9.429 1.00 34.34 92 HIS A CA 1
ATOM 734 C C . HIS A 1 92 ? -38.886 -25.288 10.079 1.00 34.34 92 HIS A C 1
ATOM 736 O O . HIS A 1 92 ? -38.196 -24.860 10.990 1.00 34.34 92 HIS A O 1
ATOM 742 N N . ARG A 1 93 ? -39.900 -24.643 9.487 1.00 41.47 93 ARG A N 1
ATOM 743 C CA . ARG A 1 93 ? -41.041 -23.873 10.015 1.00 41.47 93 ARG A CA 1
ATOM 744 C C . ARG A 1 93 ? -40.915 -22.980 11.271 1.00 41.47 93 ARG A C 1
ATOM 746 O O . ARG A 1 93 ? -40.264 -23.334 12.244 1.00 41.47 93 ARG A O 1
ATOM 753 N N . PRO A 1 94 ? -41.661 -21.853 11.267 1.00 47.47 94 PRO A N 1
ATOM 754 C CA . PRO A 1 94 ? -41.673 -20.856 12.328 1.00 47.47 94 PRO A CA 1
ATOM 755 C C . PRO A 1 94 ? -42.649 -21.242 13.446 1.00 47.47 94 PRO A C 1
ATOM 757 O O . PRO A 1 94 ? -43.745 -21.737 13.173 1.00 47.47 94 PRO A O 1
ATOM 760 N N . THR A 1 95 ? -42.304 -20.920 14.692 1.00 36.69 95 THR A N 1
ATOM 761 C CA . THR A 1 95 ? -43.224 -21.048 15.827 1.00 36.69 95 THR A CA 1
ATOM 762 C C . THR A 1 95 ? -43.269 -19.739 16.607 1.00 36.69 95 THR A C 1
ATOM 764 O O . THR A 1 95 ? -42.320 -19.377 17.289 1.00 36.69 95 THR A O 1
ATOM 767 N N . GLY A 1 96 ? -44.397 -19.041 16.470 1.00 31.94 96 GLY A N 1
ATOM 768 C CA . GLY A 1 96 ? -45.116 -18.402 17.574 1.00 31.94 96 GLY A CA 1
ATOM 769 C C . GLY A 1 96 ? -44.435 -17.274 18.349 1.00 31.94 96 GLY A C 1
ATOM 770 O O . GLY A 1 96 ? -43.775 -17.489 19.357 1.00 31.94 96 GLY A O 1
ATOM 771 N N . SER A 1 97 ? -44.761 -16.055 17.929 1.00 39.31 97 SER A N 1
ATOM 772 C CA . SER A 1 97 ? -44.916 -14.844 18.740 1.00 39.31 97 SER A CA 1
ATOM 773 C C . SER A 1 97 ? -45.275 -15.045 20.223 1.00 39.31 97 SER A C 1
ATOM 775 O O . SER A 1 97 ? -46.238 -15.746 20.514 1.00 39.31 97 SER A O 1
ATOM 777 N N . LEU A 1 98 ? -44.652 -14.257 21.105 1.00 42.66 98 LEU A N 1
ATOM 778 C CA . LEU A 1 98 ? -45.314 -13.514 22.196 1.00 42.66 98 LEU A CA 1
ATOM 779 C C . LEU A 1 98 ? -44.422 -12.321 22.592 1.00 42.66 98 LEU A C 1
ATOM 781 O O . LEU A 1 98 ? -43.841 -12.280 23.670 1.00 42.66 98 LEU A O 1
ATOM 785 N N . LEU A 1 99 ? -44.291 -11.329 21.711 1.00 38.06 99 LEU A N 1
ATOM 786 C CA . LEU A 1 99 ? -43.862 -9.993 22.125 1.00 38.06 99 LEU A CA 1
ATOM 787 C C . LEU A 1 99 ? -44.861 -8.988 21.563 1.00 38.06 99 LEU A C 1
ATOM 789 O O . LEU A 1 99 ? -44.876 -8.686 20.372 1.00 38.06 99 LEU A O 1
ATOM 793 N N . LEU A 1 100 ? -45.748 -8.544 22.452 1.00 42.00 100 LEU A N 1
ATOM 794 C CA . LEU A 1 100 ? -46.653 -7.424 22.233 1.00 42.00 100 LEU A CA 1
ATOM 795 C C . LEU A 1 100 ? -45.840 -6.188 21.810 1.00 42.00 100 LEU A C 1
ATOM 797 O O . LEU A 1 100 ? -44.851 -5.861 22.472 1.00 42.00 100 LEU A O 1
ATOM 801 N N . PRO A 1 101 ? -46.253 -5.467 20.756 1.00 41.56 101 PRO A N 1
ATOM 802 C CA . PRO A 1 101 ? -45.635 -4.208 20.394 1.00 41.56 101 PRO A CA 1
ATOM 803 C C . PRO A 1 101 ? -46.189 -3.125 21.319 1.00 41.56 101 PRO A C 1
ATOM 805 O O . PRO A 1 101 ? -47.315 -2.663 21.144 1.00 41.56 101 PRO A O 1
ATOM 808 N N . ILE A 1 102 ? -45.405 -2.686 22.303 1.00 40.53 102 ILE A N 1
ATOM 809 C CA . ILE A 1 102 ? -45.684 -1.404 22.954 1.00 40.53 102 ILE A CA 1
ATOM 810 C C . ILE A 1 102 ? -45.042 -0.321 22.094 1.00 40.53 102 ILE A C 1
ATOM 812 O O . ILE A 1 102 ? -43.875 0.036 22.226 1.00 40.53 102 ILE A O 1
ATOM 816 N N . THR A 1 103 ? -45.838 0.170 21.154 1.00 42.25 103 THR A N 1
ATOM 817 C CA . THR A 1 103 ? -45.659 1.477 20.530 1.00 42.25 103 THR A CA 1
ATOM 818 C C . THR A 1 103 ? -45.896 2.591 21.558 1.00 42.25 103 THR A C 1
ATOM 820 O O . THR A 1 103 ? -46.913 2.528 22.251 1.00 42.25 103 THR A O 1
ATOM 823 N N . ARG A 1 104 ? -45.048 3.640 21.516 1.00 48.47 104 ARG A N 1
ATOM 824 C CA . ARG A 1 104 ? -45.202 5.044 22.009 1.00 48.47 104 ARG A CA 1
ATOM 825 C C . ARG A 1 104 ? -44.264 5.461 23.167 1.00 48.47 104 ARG A C 1
ATOM 827 O O . ARG A 1 104 ? -43.853 4.613 23.945 1.00 48.47 104 ARG A O 1
ATOM 834 N N . PRO A 1 105 ? -43.952 6.768 23.313 1.00 43.47 105 PRO A N 1
ATOM 835 C CA . PRO A 1 105 ? -43.066 7.539 22.442 1.00 43.47 105 PRO A CA 1
ATOM 836 C C . PRO A 1 105 ? -41.945 8.231 23.252 1.00 43.47 105 PRO A C 1
ATOM 838 O O . PRO A 1 105 ? -41.983 8.325 24.475 1.00 43.47 105 PRO A O 1
ATOM 841 N N . LEU A 1 106 ? -40.956 8.781 22.551 1.00 47.69 106 LEU A N 1
ATOM 842 C CA . LEU A 1 106 ? -40.083 9.825 23.085 1.00 47.69 106 LEU A CA 1
ATOM 843 C C . LEU A 1 106 ? -40.904 11.106 23.331 1.00 47.69 106 LEU A C 1
ATOM 845 O O . LEU A 1 106 ? -41.322 11.733 22.362 1.00 47.69 106 LEU A O 1
ATOM 849 N N . SER A 1 107 ? -41.095 11.511 24.593 1.00 37.12 107 SER A N 1
ATOM 850 C CA . SER A 1 107 ? -41.274 12.923 24.985 1.00 37.12 107 SER A CA 1
ATOM 851 C C . SER A 1 107 ? -41.188 13.128 26.507 1.00 37.12 107 SER A C 1
ATOM 853 O O . SER A 1 107 ? -41.982 12.573 27.258 1.00 37.12 107 SER A O 1
ATOM 855 N N . GLN A 1 108 ? -40.214 13.947 26.912 1.00 39.50 108 GLN A N 1
ATOM 856 C CA . GLN A 1 108 ? -40.208 14.928 28.010 1.00 39.50 108 GLN A CA 1
ATOM 857 C C . GLN A 1 108 ? -41.243 14.807 29.151 1.00 39.50 108 GLN A C 1
ATOM 859 O O . GLN A 1 108 ? -42.419 15.100 28.966 1.00 39.50 108 GLN A O 1
ATOM 864 N N . SER A 1 109 ? -40.742 14.616 30.376 1.00 31.91 109 SER A N 1
ATOM 865 C CA . SER A 1 109 ? -41.031 15.536 31.488 1.00 31.91 109 SER A CA 1
ATOM 866 C C . SER A 1 109 ? -39.942 15.411 32.558 1.00 31.91 109 SER A C 1
ATOM 868 O O . SER A 1 109 ? -39.908 14.457 33.336 1.00 31.91 109 SER A O 1
ATOM 870 N N . GLU A 1 110 ? -39.036 16.382 32.590 1.00 45.22 110 GLU A N 1
ATOM 871 C CA . GLU A 1 110 ? -38.319 16.734 33.811 1.00 45.22 110 GLU A CA 1
ATOM 872 C C . GLU A 1 110 ? -39.366 17.162 34.845 1.00 45.22 110 GLU A C 1
ATOM 874 O O . GLU A 1 110 ? -40.189 18.021 34.537 1.00 45.22 110 GLU A O 1
ATOM 879 N N . ASN A 1 111 ? -39.381 16.498 36.006 1.00 42.38 111 ASN A N 1
ATOM 880 C CA . ASN A 1 111 ? -39.869 16.948 37.322 1.00 42.38 111 ASN A CA 1
ATOM 881 C C . ASN A 1 111 ? -40.432 15.763 38.121 1.00 42.38 111 ASN A C 1
ATOM 883 O O . ASN A 1 111 ? -41.595 15.396 37.992 1.00 42.38 111 ASN A O 1
ATOM 887 N N . SER A 1 112 ? -39.599 15.177 38.983 1.00 32.88 112 SER A N 1
ATOM 888 C CA . SER A 1 112 ? -39.981 14.710 40.330 1.00 32.88 112 SER A CA 1
ATOM 889 C C . SER A 1 112 ? -38.779 14.049 41.007 1.00 32.88 112 SER A C 1
ATOM 891 O O . SER A 1 112 ? -38.673 12.834 41.143 1.00 32.88 112 SER A O 1
ATOM 893 N N . VAL A 1 113 ? -37.837 14.871 41.470 1.00 35.47 113 VAL A N 1
ATOM 894 C CA . VAL A 1 113 ? -36.876 14.422 42.481 1.00 35.47 113 VAL A CA 1
ATOM 895 C C . VAL A 1 113 ? -37.584 14.494 43.830 1.00 35.47 113 VAL A C 1
ATOM 897 O O . VAL A 1 113 ? -37.564 15.519 44.505 1.00 35.47 113 VAL A O 1
ATOM 900 N N . HIS A 1 114 ? -38.223 13.399 44.228 1.00 40.69 114 HIS A N 1
ATOM 901 C CA . HIS A 1 114 ? -38.562 13.157 45.625 1.00 40.69 114 HIS A CA 1
ATOM 902 C C . HIS A 1 114 ? -37.720 11.996 46.136 1.00 40.69 114 HIS A C 1
ATOM 904 O O . HIS A 1 114 ? -38.142 10.849 46.114 1.00 40.69 114 HIS A O 1
ATOM 910 N N . PHE A 1 115 ? -36.527 12.321 46.633 1.00 36.00 115 PHE A N 1
ATOM 911 C CA . PHE A 1 115 ? -35.890 11.538 47.682 1.00 36.00 115 PHE A CA 1
ATOM 912 C C . PHE A 1 115 ? -35.287 12.478 48.723 1.00 36.00 115 PHE A C 1
ATOM 914 O O . PHE A 1 115 ? -34.341 13.222 48.469 1.00 36.00 115 PHE A O 1
ATOM 921 N N . LEU A 1 116 ? -35.939 12.431 49.886 1.00 39.75 116 LEU A N 1
ATOM 922 C CA . LEU A 1 116 ? -35.468 12.767 51.223 1.00 39.75 116 LEU A CA 1
ATOM 923 C C . LEU A 1 116 ? -33.931 12.798 51.318 1.00 39.75 116 LEU A C 1
ATOM 925 O O . LEU A 1 116 ? -33.277 11.757 51.366 1.00 39.75 116 LEU A O 1
ATOM 929 N N . LYS A 1 117 ? -33.355 13.998 51.408 1.00 30.53 117 LYS A N 1
ATOM 930 C CA . LYS A 1 117 ? -32.042 14.185 52.027 1.00 30.53 117 LYS A CA 1
ATOM 931 C C . LYS A 1 117 ? -32.273 14.663 53.450 1.00 30.53 117 LYS A C 1
ATOM 933 O O . LYS A 1 117 ? -32.842 15.728 53.673 1.00 30.53 117 LYS A O 1
ATOM 938 N N . PHE A 1 118 ? -31.861 13.820 54.389 1.00 31.12 118 PHE A N 1
ATOM 939 C CA . PHE A 1 118 ? -31.784 14.117 55.808 1.00 31.12 118 PHE A CA 1
ATOM 940 C C . PHE A 1 118 ? -30.995 15.411 56.015 1.00 31.12 118 PHE A C 1
ATOM 942 O O . PHE A 1 118 ? -29.860 15.542 55.559 1.00 31.12 118 PHE A O 1
ATOM 949 N N . SER A 1 119 ? -31.624 16.376 56.675 1.00 34.44 119 SER A N 1
ATOM 950 C CA . SER A 1 119 ? -30.963 17.573 57.163 1.00 34.44 119 SER A CA 1
ATOM 951 C C . SER A 1 119 ? -30.049 17.197 58.329 1.00 34.44 119 SER A C 1
ATOM 953 O O . SER A 1 119 ? -30.529 16.871 59.417 1.00 34.44 119 SER A O 1
ATOM 955 N N . ASP A 1 120 ? -28.742 17.295 58.114 1.00 38.25 120 ASP A N 1
ATOM 956 C CA . ASP A 1 120 ? -27.769 17.517 59.180 1.00 38.25 120 ASP A CA 1
ATOM 957 C C . ASP A 1 120 ? -28.100 18.848 59.867 1.00 38.25 120 ASP A C 1
ATOM 959 O O . ASP A 1 120 ? -27.742 19.911 59.368 1.00 38.25 120 ASP A O 1
ATOM 963 N N . ASN A 1 121 ? -28.866 18.799 60.963 1.00 42.88 121 ASN A N 1
ATOM 964 C CA . ASN A 1 121 ? -28.887 19.804 62.035 1.00 42.88 121 ASN A CA 1
ATOM 965 C C . ASN A 1 121 ? -29.944 19.452 63.092 1.00 42.88 121 ASN A C 1
ATOM 967 O O . ASN A 1 121 ? -31.013 20.051 63.149 1.00 42.88 121 ASN A O 1
ATOM 971 N N . SER A 1 122 ? -29.643 18.518 63.993 1.00 41.97 122 SER A N 1
ATOM 972 C CA . SER A 1 122 ? -30.334 18.481 65.290 1.00 41.97 122 SER A CA 1
ATOM 973 C C . SER A 1 122 ? -29.513 17.743 66.342 1.00 41.97 122 SER A C 1
ATOM 975 O O . SER A 1 122 ? -29.888 16.681 66.825 1.00 41.97 122 SER A O 1
ATOM 977 N N . ASN A 1 123 ? -28.362 18.297 66.716 1.00 41.34 123 ASN A N 1
ATOM 978 C CA . ASN A 1 123 ? -27.674 17.833 67.920 1.00 41.34 123 ASN A CA 1
ATOM 979 C C . ASN A 1 123 ? -26.976 18.970 68.664 1.00 41.34 123 ASN A C 1
ATOM 981 O O . ASN A 1 123 ? -25.818 18.868 69.038 1.00 41.34 123 ASN A O 1
ATOM 985 N N . ARG A 1 124 ? -27.688 20.080 68.885 1.00 43.66 124 ARG A N 1
ATOM 986 C CA . ARG A 1 124 ? -27.290 21.147 69.818 1.00 43.66 124 ARG A CA 1
ATOM 987 C C . ARG A 1 124 ? -28.519 21.945 70.256 1.00 43.66 124 ARG A C 1
ATOM 989 O O . ARG A 1 124 ? -28.653 23.084 69.851 1.00 43.66 124 ARG A O 1
ATOM 996 N N . GLN A 1 125 ? -29.422 21.353 71.048 1.00 40.56 125 GLN A N 1
ATOM 997 C CA . GLN A 1 125 ? -30.352 22.088 71.939 1.00 40.56 125 GLN A CA 1
ATOM 998 C C . GLN A 1 125 ? -31.305 21.154 72.712 1.00 40.56 125 GLN A C 1
ATOM 1000 O O . GLN A 1 125 ? -32.512 21.336 72.707 1.00 40.56 125 GLN A O 1
ATOM 1005 N N . ILE A 1 126 ? -30.793 20.155 73.435 1.00 39.28 126 ILE A N 1
ATOM 1006 C CA . ILE A 1 126 ? -31.596 19.479 74.475 1.00 39.28 126 ILE A CA 1
ATOM 1007 C C . ILE A 1 126 ? -30.728 19.258 75.713 1.00 39.28 126 ILE A C 1
ATOM 1009 O O . ILE A 1 126 ? -30.380 18.146 76.083 1.00 39.28 126 ILE A O 1
ATOM 1013 N N . ARG A 1 127 ? -30.316 20.357 76.346 1.00 43.44 127 ARG A N 1
ATOM 1014 C CA . ARG A 1 127 ? -29.860 20.384 77.745 1.00 43.44 127 ARG A CA 1
ATOM 1015 C C . ARG A 1 127 ? -30.144 21.769 78.308 1.00 43.44 127 ARG A C 1
ATOM 1017 O O . ARG A 1 127 ? -29.230 22.584 78.355 1.00 43.44 127 ARG A O 1
ATOM 1024 N N . ARG A 1 128 ? -31.412 22.050 78.644 1.00 38.25 128 ARG A N 1
ATOM 1025 C CA . ARG A 1 128 ? -31.860 23.107 79.593 1.00 38.25 128 ARG A CA 1
ATOM 1026 C C . ARG A 1 128 ? -33.389 23.242 79.705 1.00 38.25 128 ARG A C 1
ATOM 1028 O O . ARG A 1 128 ? -33.895 24.314 80.006 1.00 38.25 128 ARG A O 1
ATOM 1035 N N . SER A 1 129 ? -34.143 22.166 79.517 1.00 35.94 129 SER A N 1
ATOM 1036 C CA . SER A 1 129 ? -35.594 22.169 79.727 1.00 35.94 129 SER A CA 1
ATOM 1037 C C . SER A 1 129 ? -35.965 21.075 80.716 1.00 35.94 129 SER A C 1
ATOM 1039 O O . SER A 1 129 ? -36.407 20.013 80.314 1.00 35.94 129 SER A O 1
ATOM 1041 N N . ASN A 1 130 ? -35.693 21.326 81.994 1.00 33.91 130 ASN A N 1
ATOM 1042 C CA . ASN A 1 130 ? -36.381 20.721 83.138 1.00 33.91 130 ASN A CA 1
ATOM 1043 C C . ASN A 1 130 ? -36.229 21.689 84.319 1.00 33.91 130 ASN A C 1
ATOM 1045 O O . ASN A 1 130 ? -35.560 21.399 85.300 1.00 33.91 130 ASN A O 1
ATOM 1049 N N . CYS A 1 131 ? -36.789 22.888 84.156 1.00 32.72 131 CYS A N 1
ATOM 1050 C CA . CYS A 1 131 ? -37.055 23.835 85.236 1.00 32.72 131 CYS A CA 1
ATOM 1051 C C . CYS A 1 131 ? -38.313 24.629 84.874 1.00 32.72 131 CYS A C 1
ATOM 1053 O O . CYS A 1 131 ? -38.250 25.798 84.512 1.00 32.72 131 CYS A O 1
ATOM 1055 N N . THR A 1 132 ? -39.463 23.981 84.974 1.00 38.06 132 THR A N 1
ATOM 1056 C CA . THR A 1 132 ? -40.718 24.642 85.334 1.00 38.06 132 THR A CA 1
ATOM 1057 C C . THR A 1 132 ? -41.467 23.648 86.212 1.00 38.06 132 THR A C 1
ATOM 1059 O O . THR A 1 132 ? -41.604 22.487 85.833 1.00 38.06 132 THR A O 1
ATOM 1062 N N . PRO A 1 133 ? -41.895 24.077 87.407 1.00 44.41 133 PRO A N 1
ATOM 1063 C CA . PRO A 1 133 ? -43.154 24.806 87.418 1.00 44.41 133 PRO A CA 1
ATOM 1064 C C . PRO A 1 133 ? -43.202 25.898 88.491 1.00 44.41 133 PRO A C 1
ATOM 1066 O O . PRO A 1 133 ? -43.166 25.602 89.673 1.00 44.41 133 PRO A O 1
ATOM 1069 N N . TYR A 1 134 ? -43.426 27.151 88.098 1.00 43.03 134 TYR A N 1
ATOM 1070 C CA . TYR A 1 134 ? -44.279 28.011 88.917 1.00 43.03 134 TYR A CA 1
ATOM 1071 C C . TYR A 1 134 ? -45.268 28.709 88.007 1.00 43.03 134 TYR A C 1
ATOM 1073 O O . TYR A 1 134 ? -44.922 29.502 87.128 1.00 43.03 134 TYR A O 1
ATOM 1081 N N . GLY A 1 135 ? -46.514 28.285 88.198 1.00 37.78 135 GLY A N 1
ATOM 1082 C CA . GLY A 1 135 ? -47.690 28.792 87.538 1.00 37.78 135 GLY A CA 1
ATOM 1083 C C . GLY A 1 135 ? -47.882 30.282 87.763 1.00 37.78 135 GLY A C 1
ATOM 1084 O O . GLY A 1 135 ? -47.148 30.960 88.481 1.00 37.78 135 GLY A O 1
ATOM 1085 N N . LYS A 1 136 ? -48.917 30.773 87.096 1.00 44.72 136 LYS A N 1
ATOM 1086 C CA . LYS A 1 136 ? -49.440 32.132 87.144 1.00 44.72 136 LYS A CA 1
ATOM 1087 C C . LYS A 1 136 ? -49.784 32.520 88.596 1.00 44.72 136 LYS A C 1
ATOM 1089 O O . LYS A 1 136 ? -50.942 32.490 88.988 1.00 44.72 136 LYS A O 1
ATOM 1094 N N . SER A 1 137 ? -48.779 32.870 89.398 1.00 43.38 137 SER A N 1
ATOM 1095 C CA . SER A 1 137 ? -48.955 33.553 90.674 1.00 43.38 137 SER A CA 1
ATOM 1096 C C . SER A 1 137 ? -49.425 34.967 90.355 1.00 43.38 137 SER A C 1
ATOM 1098 O O . SER A 1 137 ? -48.767 35.731 89.643 1.00 43.38 137 SER A O 1
ATOM 1100 N N . ARG A 1 138 ? -50.631 35.271 90.826 1.00 47.53 138 ARG A N 1
ATOM 1101 C CA . ARG A 1 138 ? -51.397 36.490 90.570 1.00 47.53 138 ARG A CA 1
ATOM 1102 C C . ARG A 1 138 ? -50.915 37.663 91.441 1.00 47.53 138 ARG A C 1
ATOM 1104 O O . ARG A 1 138 ? -51.703 38.552 91.733 1.00 47.53 138 ARG A O 1
ATOM 1111 N N . ASN A 1 139 ? -49.637 37.681 91.828 1.00 53.75 139 ASN A N 1
ATOM 1112 C CA . ASN A 1 139 ? -49.038 38.772 92.596 1.00 53.75 139 ASN A CA 1
ATOM 1113 C C . ASN A 1 139 ? -48.421 39.791 91.627 1.00 53.75 139 ASN A C 1
ATOM 1115 O O . ASN A 1 139 ? -47.340 39.602 91.064 1.00 53.75 139 ASN A O 1
ATOM 1119 N N . SER A 1 140 ? -49.175 40.864 91.391 1.00 60.19 140 SER A N 1
ATOM 1120 C CA . SER A 1 140 ? -48.918 41.931 90.418 1.00 60.19 140 SER A CA 1
ATOM 1121 C C . SER A 1 140 ? -47.818 42.923 90.832 1.00 60.19 140 SER A C 1
ATOM 1123 O O . SER A 1 140 ? -47.433 43.759 90.017 1.00 60.19 140 SER A O 1
ATOM 1125 N N . GLU A 1 141 ? -47.248 42.797 92.036 1.00 66.94 141 GLU A N 1
ATOM 1126 C CA . GLU A 1 141 ? -46.290 43.759 92.610 1.00 66.94 141 GLU A CA 1
ATOM 1127 C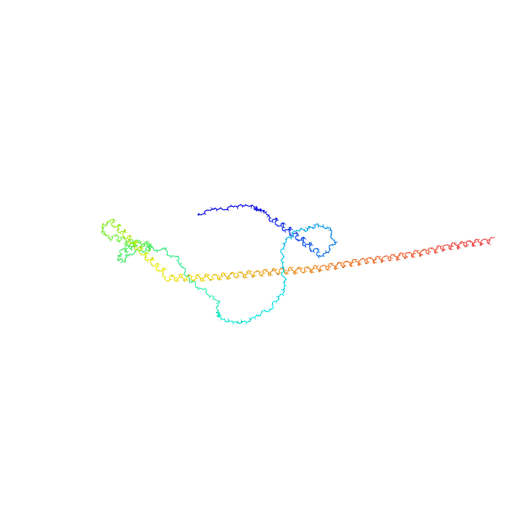 C . GLU A 1 141 ? -44.962 43.872 91.847 1.00 66.94 141 GLU A C 1
ATOM 1129 O O . GLU A 1 141 ? -44.453 44.964 91.614 1.00 66.94 141 GLU A O 1
ATOM 1134 N N . ALA A 1 142 ? -44.387 42.759 91.379 1.00 67.31 142 ALA A N 1
ATOM 1135 C CA . ALA A 1 142 ? -43.151 42.823 90.590 1.00 67.31 142 ALA A CA 1
ATOM 1136 C C . ALA A 1 142 ? -43.372 43.496 89.220 1.00 67.31 142 ALA A C 1
ATOM 1138 O O . ALA A 1 142 ? -42.445 44.066 88.644 1.00 67.31 142 ALA A O 1
ATOM 1139 N N . GLY A 1 143 ? -44.601 43.419 88.695 1.00 71.44 143 GLY A N 1
ATOM 1140 C CA . GLY A 1 143 ? -45.004 44.099 87.468 1.00 71.44 143 GLY A CA 1
ATOM 1141 C C . GLY A 1 143 ? -45.200 45.598 87.681 1.00 71.44 143 GLY A C 1
ATOM 1142 O O . GLY A 1 143 ? -44.724 46.381 86.863 1.00 71.44 143 GLY A O 1
ATOM 1143 N N . THR A 1 144 ? -45.834 46.001 88.787 1.00 76.88 144 THR A N 1
ATOM 1144 C CA . THR A 1 144 ? -46.013 47.418 89.135 1.00 76.88 144 THR A CA 1
ATOM 1145 C C . THR A 1 144 ? -44.684 48.092 89.455 1.00 76.88 144 THR A C 1
ATOM 1147 O O . THR A 1 144 ? -44.415 49.142 88.888 1.00 76.88 144 THR A O 1
ATOM 1150 N N . ILE A 1 145 ? -43.797 47.463 90.237 1.00 78.25 145 ILE A N 1
ATOM 1151 C CA . ILE A 1 145 ? -42.453 47.999 90.530 1.00 78.25 145 ILE A CA 1
ATOM 1152 C C . ILE A 1 145 ? -41.634 48.173 89.245 1.00 78.25 145 ILE A C 1
ATOM 1154 O O . ILE A 1 145 ? -40.971 49.191 89.065 1.00 78.25 145 ILE A O 1
ATOM 1158 N N . PHE A 1 146 ? -41.682 47.196 88.334 1.00 82.25 146 PHE A N 1
ATOM 1159 C CA . PHE A 1 146 ? -40.991 47.313 87.051 1.00 82.25 146 PHE A CA 1
ATOM 1160 C C . PHE A 1 146 ? -41.549 48.467 86.207 1.00 82.25 146 PHE A C 1
ATOM 1162 O O . PHE A 1 146 ? -40.776 49.242 85.651 1.00 82.25 146 PHE A O 1
ATOM 1169 N N . ASN A 1 147 ? -42.873 48.607 86.127 1.00 80.12 147 ASN A N 1
ATOM 1170 C CA . ASN A 1 147 ? -43.498 49.690 85.369 1.00 80.12 147 ASN A CA 1
ATOM 1171 C C . ASN A 1 147 ? -43.214 51.068 85.994 1.00 80.12 147 ASN A C 1
ATOM 1173 O O . ASN A 1 147 ? -42.984 52.022 85.258 1.00 80.12 147 ASN A O 1
ATOM 1177 N N . GLU A 1 148 ? -43.163 51.169 87.325 1.00 81.75 148 GLU A N 1
ATOM 1178 C CA . GLU A 1 148 ? -42.796 52.395 88.046 1.00 81.75 148 GLU A CA 1
ATOM 1179 C C . GLU A 1 148 ? -41.335 52.793 87.762 1.00 81.75 148 GLU A C 1
ATOM 1181 O O . GLU A 1 148 ? -41.056 53.951 87.458 1.00 81.75 148 GLU A O 1
ATOM 1186 N N . LEU A 1 149 ? -40.408 51.823 87.764 1.00 79.00 149 LEU A N 1
ATOM 1187 C CA . LEU A 1 149 ? -39.002 52.038 87.399 1.00 79.00 149 LEU A CA 1
ATOM 1188 C C . LEU A 1 149 ? -38.844 52.485 85.942 1.00 79.00 149 LEU A C 1
ATOM 1190 O O . LEU A 1 149 ? -38.090 53.415 85.671 1.00 79.00 149 LEU A O 1
ATOM 1194 N N . MET A 1 150 ? -39.574 51.866 85.009 1.00 81.19 150 MET A N 1
ATOM 1195 C CA . MET A 1 150 ? -39.558 52.289 83.603 1.00 81.19 150 MET A CA 1
ATOM 1196 C C . MET A 1 150 ? -40.185 53.674 83.408 1.00 81.19 150 MET A C 1
ATOM 1198 O O . MET A 1 150 ? -39.741 54.416 82.540 1.00 81.19 150 MET A O 1
ATOM 1202 N N . ARG A 1 151 ? -41.174 54.058 84.230 1.00 80.81 151 ARG A N 1
ATOM 1203 C CA . ARG A 1 151 ? -41.749 55.413 84.213 1.00 80.81 151 ARG A CA 1
ATOM 1204 C C . ARG A 1 151 ? -40.739 56.464 84.681 1.00 80.81 151 ARG A C 1
ATOM 1206 O O . ARG A 1 151 ? -40.704 57.552 84.120 1.00 80.81 151 ARG A O 1
ATOM 1213 N N . GLN A 1 152 ? -39.928 56.147 85.691 1.00 80.12 152 GLN A N 1
ATOM 1214 C CA . GLN A 1 152 ? -38.868 57.034 86.190 1.00 80.12 152 GLN A CA 1
ATOM 1215 C C . GLN A 1 152 ? -37.650 57.092 85.254 1.00 80.12 152 GLN A C 1
ATOM 1217 O O . GLN A 1 152 ? -36.987 58.120 85.173 1.00 80.12 152 GLN A O 1
ATOM 1222 N N . LEU A 1 153 ? -37.372 56.007 84.529 1.00 75.75 153 LEU A N 1
ATOM 1223 C CA . LEU A 1 153 ? -36.279 55.882 83.559 1.00 75.75 153 LEU A CA 1
ATOM 1224 C C . LEU A 1 153 ? -36.812 55.927 82.118 1.00 75.75 153 LEU A C 1
ATOM 1226 O O . LEU A 1 153 ? -36.414 55.125 81.274 1.00 75.75 153 LEU A O 1
ATOM 1230 N N . SER A 1 154 ? -37.721 56.863 81.839 1.00 68.19 154 SER A N 1
ATOM 1231 C CA . SER A 1 154 ? -38.500 56.936 80.592 1.00 68.19 154 SER A CA 1
ATOM 1232 C C . SER A 1 154 ? -37.680 57.154 79.312 1.00 68.19 154 SER A C 1
ATOM 1234 O O . SER A 1 154 ? -38.220 57.017 78.220 1.00 68.19 154 SER A O 1
ATOM 1236 N N . VAL A 1 155 ? -36.387 57.464 79.432 1.00 69.62 155 VAL A N 1
ATOM 1237 C CA . VAL A 1 155 ? -35.454 57.680 78.310 1.00 69.62 155 VAL A CA 1
ATOM 1238 C C . VAL A 1 155 ? -34.706 56.388 77.919 1.00 69.62 155 VAL A C 1
ATOM 1240 O O . VAL A 1 155 ? -34.007 56.354 76.911 1.00 69.62 155 VAL A O 1
ATOM 1243 N N . LEU A 1 156 ? -34.836 55.301 78.692 1.00 74.12 156 LEU A N 1
ATOM 1244 C CA . LEU A 1 156 ? -34.070 54.069 78.491 1.00 74.12 156 LEU A CA 1
ATOM 1245 C C . LEU A 1 156 ? -34.883 52.999 77.734 1.00 74.12 156 LEU A C 1
ATOM 1247 O O . LEU A 1 156 ? -35.785 52.372 78.293 1.00 74.12 156 LEU A O 1
ATOM 1251 N N . GLU A 1 157 ? -34.535 52.732 76.474 1.00 74.50 157 GLU A N 1
ATOM 1252 C CA . GLU A 1 157 ? -35.151 51.657 75.684 1.00 74.50 157 GLU A CA 1
ATOM 1253 C C . GLU A 1 157 ? -34.476 50.305 75.963 1.00 74.50 157 GLU A C 1
ATOM 1255 O O . GLU A 1 157 ? -33.381 50.004 75.489 1.00 74.50 157 GLU A O 1
ATOM 1260 N N . LEU A 1 158 ? -35.132 49.461 76.763 1.00 77.75 158 LEU A N 1
ATOM 1261 C CA . LEU A 1 158 ? -34.660 48.103 77.047 1.00 77.75 158 LEU A CA 1
ATOM 1262 C C . LEU A 1 158 ? -35.210 47.097 76.035 1.00 77.75 158 LEU A C 1
ATOM 1264 O O . LEU A 1 158 ? -36.417 47.069 75.782 1.00 77.75 158 LEU A O 1
ATOM 1268 N N . SER A 1 159 ? -34.356 46.186 75.556 1.00 79.06 159 SER A N 1
ATOM 1269 C CA . SER A 1 159 ? -34.789 45.057 74.727 1.00 79.06 159 SER A CA 1
ATOM 1270 C C . SER A 1 159 ? -35.755 44.141 75.492 1.00 79.06 159 SER A C 1
ATOM 1272 O O . SER A 1 159 ? -35.711 44.025 76.723 1.00 79.06 159 SER A O 1
ATOM 1274 N N . ARG A 1 160 ? -36.635 43.445 74.762 1.00 75.31 160 ARG A N 1
ATOM 1275 C CA . ARG A 1 160 ? -37.671 42.569 75.342 1.00 75.31 160 ARG A CA 1
ATOM 1276 C C . ARG A 1 160 ? -37.091 41.493 76.269 1.00 75.31 160 ARG A C 1
ATOM 1278 O O . ARG A 1 160 ? -37.703 41.136 77.276 1.00 75.31 160 ARG A O 1
ATOM 1285 N N . GLU A 1 161 ? -35.902 40.998 75.951 1.00 69.62 161 GLU A N 1
ATOM 1286 C CA . GLU A 1 161 ? -35.189 39.993 76.740 1.00 69.62 161 GLU A CA 1
ATOM 1287 C C . GLU A 1 161 ? -34.673 40.574 78.060 1.00 69.62 161 GLU A C 1
ATOM 1289 O O . GLU A 1 161 ? -34.862 39.968 79.118 1.00 69.62 161 GLU A O 1
ATOM 1294 N N . THR A 1 162 ? -34.114 41.788 78.032 1.00 79.12 162 THR A N 1
ATOM 1295 C CA . THR A 1 162 ? -33.635 42.480 79.235 1.00 79.12 162 THR A CA 1
ATOM 1296 C C . THR A 1 162 ? -34.790 42.836 80.172 1.00 79.12 162 THR A C 1
ATOM 1298 O O . THR A 1 162 ? -34.685 42.639 81.384 1.00 79.12 162 THR A O 1
ATOM 1301 N N . GLN A 1 163 ? -35.932 43.269 79.627 1.00 78.94 163 GLN A N 1
ATOM 1302 C CA . GLN A 1 163 ? -37.145 43.523 80.412 1.00 78.94 163 GLN A CA 1
ATOM 1303 C C . GLN A 1 163 ? -37.651 42.252 81.111 1.00 78.94 163 GLN A C 1
ATOM 1305 O O . GLN A 1 163 ? -37.993 42.277 82.297 1.00 78.94 163 GLN A O 1
ATOM 1310 N N . ASN A 1 164 ? -37.668 41.122 80.399 1.00 76.06 164 ASN A N 1
ATOM 1311 C CA . ASN A 1 164 ? -38.072 39.838 80.967 1.00 76.06 164 ASN A CA 1
ATOM 1312 C C . ASN A 1 164 ? -37.106 39.372 82.058 1.00 76.06 164 ASN A C 1
ATOM 1314 O O . ASN A 1 164 ? -37.552 38.945 83.124 1.00 76.06 164 ASN A O 1
ATOM 1318 N N . TYR A 1 165 ? -35.799 39.510 81.835 1.00 78.81 165 TYR A N 1
ATOM 1319 C CA . TYR A 1 165 ? -34.790 39.168 82.832 1.00 78.81 165 TYR A CA 1
ATOM 1320 C C . TYR A 1 165 ? -34.962 39.979 84.123 1.00 78.81 165 TYR A C 1
ATOM 1322 O O . TYR A 1 165 ? -34.988 39.400 85.208 1.00 78.81 165 TYR A O 1
ATOM 1330 N N . ILE A 1 166 ? -35.158 41.299 84.029 1.00 79.25 166 ILE A N 1
ATOM 1331 C CA . ILE A 1 166 ? -35.364 42.160 85.205 1.00 79.25 166 ILE A CA 1
ATOM 1332 C C . ILE A 1 166 ? -36.653 41.779 85.943 1.00 79.25 166 ILE A C 1
ATOM 1334 O O . ILE A 1 166 ? -36.631 41.639 87.167 1.00 79.25 166 ILE A O 1
ATOM 1338 N N . LYS A 1 167 ? -37.757 41.535 85.222 1.00 79.44 167 LYS A N 1
ATOM 1339 C CA . LYS A 1 167 ? -39.022 41.073 85.822 1.00 79.44 167 LYS A CA 1
ATOM 1340 C C . LYS A 1 167 ? -38.854 39.748 86.564 1.00 79.44 167 LYS A C 1
ATOM 1342 O O . LYS A 1 167 ? -39.346 39.612 87.683 1.00 79.44 167 LYS A O 1
ATOM 1347 N N . ILE A 1 168 ? -38.131 38.789 85.983 1.00 75.56 168 ILE A N 1
ATOM 1348 C CA . ILE A 1 168 ? -37.817 37.510 86.635 1.00 75.56 168 ILE A CA 1
ATOM 1349 C C . ILE A 1 168 ? -36.954 37.746 87.880 1.00 75.56 168 ILE A C 1
ATOM 1351 O O . ILE A 1 168 ? -37.246 37.194 88.937 1.00 75.56 168 ILE A O 1
ATOM 1355 N N . ARG A 1 169 ? -35.951 38.628 87.809 1.00 78.25 169 ARG A N 1
ATOM 1356 C CA . ARG A 1 169 ? -35.075 38.954 88.947 1.00 78.25 169 ARG A CA 1
ATOM 1357 C C . ARG A 1 169 ? -35.824 39.614 90.107 1.00 78.25 169 ARG A C 1
ATOM 1359 O O . ARG A 1 169 ? -35.560 39.292 91.264 1.00 78.25 169 ARG A O 1
ATOM 1366 N N . LEU A 1 170 ? -36.755 40.523 89.812 1.00 76.00 170 LEU A N 1
ATOM 1367 C CA . LEU A 1 170 ? -37.620 41.167 90.807 1.00 76.00 170 LEU A CA 1
ATOM 1368 C C . LEU A 1 170 ? -38.571 40.155 91.459 1.00 76.00 170 LEU A C 1
ATOM 1370 O O . LEU A 1 170 ? -38.753 40.180 92.677 1.00 76.00 170 LEU A O 1
ATOM 1374 N N . ARG A 1 171 ? -39.106 39.209 90.676 1.00 74.25 171 ARG A N 1
ATOM 1375 C CA . ARG A 1 171 ? -39.879 38.073 91.203 1.00 74.25 171 ARG A CA 1
ATOM 1376 C C . ARG A 1 171 ? -39.033 37.167 92.095 1.00 74.25 171 ARG A C 1
ATOM 1378 O O . ARG A 1 171 ? -39.472 36.825 93.182 1.00 74.25 171 ARG A O 1
ATOM 1385 N N . MET A 1 172 ? -37.797 36.853 91.705 1.00 66.38 172 MET A N 1
ATOM 1386 C CA . MET A 1 172 ? -36.875 36.076 92.543 1.00 66.38 172 MET A CA 1
ATOM 1387 C C . MET A 1 172 ? -36.576 36.783 93.873 1.00 66.38 172 MET A C 1
ATOM 1389 O O . MET A 1 172 ? -36.589 36.148 94.920 1.00 66.38 172 MET A O 1
ATOM 1393 N N . LYS A 1 173 ? -36.328 38.101 93.862 1.00 64.62 173 LYS A N 1
ATOM 1394 C CA . LYS A 1 173 ? -36.042 38.866 95.091 1.00 64.62 173 LYS A CA 1
ATOM 1395 C C . LYS A 1 173 ? -37.241 38.975 96.033 1.00 64.62 173 LYS A C 1
ATOM 1397 O O . LYS A 1 173 ? -37.039 39.004 97.241 1.00 64.62 173 LYS A O 1
ATOM 1402 N N . THR A 1 174 ? -38.457 39.057 95.497 1.00 63.22 174 THR A N 1
ATOM 1403 C CA . THR A 1 174 ? -39.689 39.074 96.304 1.00 63.22 174 THR A CA 1
ATOM 1404 C C . THR A 1 174 ? -39.982 37.694 96.888 1.00 63.22 174 THR A C 1
ATOM 1406 O O . THR A 1 174 ? -40.257 37.611 98.079 1.00 63.22 174 THR A O 1
ATOM 1409 N N . TYR A 1 175 ? -39.764 36.619 96.120 1.00 57.47 175 TYR A N 1
ATOM 1410 C CA . TYR A 1 175 ? -39.791 35.241 96.633 1.00 57.47 175 TYR A CA 1
ATOM 1411 C C . TYR A 1 175 ? -38.772 35.016 97.762 1.00 57.47 175 TYR A C 1
ATOM 1413 O O . TYR A 1 175 ? -39.095 34.421 98.778 1.00 57.47 175 TYR A O 1
ATOM 1421 N N . MET A 1 176 ? -37.559 35.564 97.636 1.00 56.81 176 MET A N 1
ATOM 1422 C CA . MET A 1 176 ? -36.502 35.423 98.651 1.00 56.81 176 MET A CA 1
ATOM 1423 C C . MET A 1 176 ? -36.677 36.336 99.879 1.00 56.81 176 MET A C 1
ATOM 1425 O O . MET A 1 176 ? -36.021 36.125 100.895 1.00 56.81 176 MET A O 1
ATOM 1429 N N . LYS A 1 177 ? -37.535 37.365 99.811 1.00 56.25 177 LYS A N 1
ATOM 1430 C CA . LYS A 1 177 ? -37.893 38.217 100.964 1.00 56.25 177 LYS A CA 1
ATOM 1431 C C . LYS A 1 177 ? -39.166 37.758 101.680 1.00 56.25 177 LYS A C 1
ATOM 1433 O O . LYS A 1 177 ? -39.417 38.210 102.795 1.00 56.25 177 LYS A O 1
ATOM 1438 N N . GLY A 1 178 ? -39.943 36.878 101.058 1.00 50.75 178 GLY A N 1
ATOM 1439 C CA . GLY A 1 178 ? -41.218 36.383 101.554 1.00 50.75 178 GLY A CA 1
ATOM 1440 C C . GLY A 1 178 ? -41.160 34.929 101.995 1.00 50.75 178 GLY A C 1
ATOM 1441 O O . GLY A 1 178 ? -42.000 34.169 101.557 1.00 50.75 178 GLY A O 1
ATOM 1442 N N . GLU A 1 179 ? -40.194 34.539 102.828 1.00 48.56 179 GLU A N 1
ATOM 1443 C CA . GLU A 1 179 ? -40.271 33.302 103.618 1.00 48.56 179 GLU A CA 1
ATOM 1444 C C . GLU A 1 179 ? -39.199 33.339 104.718 1.00 48.56 179 GLU A C 1
ATOM 1446 O O . GLU A 1 179 ? -38.016 33.082 104.500 1.00 48.56 179 GLU A O 1
ATOM 1451 N N . LYS A 1 180 ? -39.608 33.671 105.949 1.00 51.91 180 LYS A N 1
ATOM 1452 C CA . LYS A 1 180 ? -38.862 33.250 107.140 1.00 51.91 180 LYS A CA 1
ATOM 1453 C C . LYS A 1 180 ? -39.084 31.743 107.280 1.00 51.91 180 LYS A C 1
ATOM 1455 O O . LYS A 1 180 ? -39.928 31.316 108.061 1.00 51.91 180 LYS A O 1
ATOM 1460 N N . SER A 1 181 ? -38.368 30.947 106.489 1.00 45.38 181 SER A N 1
ATOM 1461 C CA . SER A 1 181 ? -38.330 29.498 106.665 1.00 45.38 181 SER A CA 1
ATOM 1462 C C . SER A 1 181 ? -37.627 29.202 107.988 1.00 45.38 181 SER A C 1
ATOM 1464 O O . SER A 1 181 ? -36.465 29.575 108.184 1.00 45.38 181 SER A O 1
ATOM 1466 N N . SER A 1 182 ? -38.338 28.563 108.910 1.00 39.91 182 SER A N 1
ATOM 1467 C CA . SER A 1 182 ? -37.768 27.964 110.110 1.00 39.91 182 SER A CA 1
ATOM 1468 C C . SER A 1 182 ? -36.554 27.116 109.720 1.00 39.91 182 SER A C 1
ATOM 1470 O O . SER A 1 182 ? -36.652 26.194 108.913 1.00 39.91 182 SER A O 1
ATOM 1472 N N . LYS A 1 183 ? -35.380 27.443 110.268 1.00 45.12 183 LYS A N 1
ATOM 1473 C CA . LYS A 1 183 ? -34.200 26.581 110.167 1.00 45.12 183 LYS A CA 1
ATOM 1474 C C . LYS A 1 183 ? -34.489 25.308 110.959 1.00 45.12 183 LYS A C 1
ATOM 1476 O O . LYS A 1 183 ? -34.215 25.252 112.154 1.00 45.12 183 LYS A O 1
ATOM 1481 N N . ALA A 1 184 ? -35.053 24.299 110.305 1.00 51.81 184 ALA A N 1
ATOM 1482 C CA . ALA A 1 184 ? -34.875 22.930 110.752 1.00 51.81 184 ALA A CA 1
ATOM 1483 C C . ALA A 1 184 ? -33.368 22.647 110.667 1.00 51.81 184 ALA A C 1
ATOM 1485 O O . ALA A 1 184 ? -32.766 22.761 109.598 1.00 51.81 184 ALA A O 1
ATOM 1486 N N . ILE A 1 185 ? -32.738 22.390 111.810 1.00 52.78 185 ILE A N 1
ATOM 1487 C CA . ILE A 1 185 ? -31.339 21.974 111.883 1.00 52.78 185 ILE A CA 1
ATOM 1488 C C . ILE A 1 185 ? -31.314 20.530 111.381 1.00 52.78 185 ILE A C 1
ATOM 1490 O O . ILE A 1 185 ? -31.482 19.598 112.157 1.00 52.78 185 ILE A O 1
ATOM 1494 N N . TRP A 1 186 ? -31.189 20.346 110.070 1.00 54.22 186 TRP A N 1
ATOM 1495 C CA . TRP A 1 186 ? -30.891 19.036 109.506 1.00 54.22 186 TRP A CA 1
ATOM 1496 C C . TRP A 1 186 ? -29.401 18.764 109.698 1.00 54.22 186 TRP A C 1
ATOM 1498 O O . TRP A 1 186 ? -28.560 19.620 109.405 1.00 54.22 186 TRP A O 1
ATOM 1508 N N . ASN A 1 187 ? -29.065 17.586 110.216 1.00 68.44 187 ASN A N 1
ATOM 1509 C CA . ASN A 1 187 ? -27.684 17.158 110.370 1.00 68.44 187 ASN A CA 1
ATOM 1510 C C . ASN A 1 187 ? -27.036 17.057 108.972 1.00 68.44 187 ASN A C 1
ATOM 1512 O O . ASN A 1 187 ? -27.562 16.350 108.110 1.00 68.44 187 ASN A O 1
ATOM 1516 N N . PRO A 1 188 ? -25.901 17.730 108.702 1.00 72.31 188 PRO A N 1
ATOM 1517 C CA . PRO A 1 188 ? -25.271 17.703 107.381 1.00 72.31 188 PRO A CA 1
ATOM 1518 C C . PRO A 1 188 ? -24.889 16.285 106.929 1.00 72.31 188 PRO A C 1
ATOM 1520 O O . PRO A 1 188 ? -24.853 16.015 105.729 1.00 72.31 188 PRO A O 1
ATOM 1523 N N . ALA A 1 189 ? -24.642 15.365 107.869 1.00 75.31 189 ALA A N 1
ATOM 1524 C CA . ALA A 1 189 ? -24.405 13.957 107.562 1.00 75.31 189 ALA A CA 1
ATOM 1525 C C . ALA A 1 189 ? -25.670 13.243 107.051 1.00 75.31 189 ALA A C 1
ATOM 1527 O O . ALA A 1 189 ? -25.580 12.460 106.110 1.00 75.31 189 ALA A O 1
ATOM 1528 N N . GLU A 1 190 ? -26.842 13.550 107.613 1.00 74.62 190 GLU A N 1
ATOM 1529 C CA . GLU A 1 190 ? -28.133 12.990 107.186 1.00 74.62 190 GLU A CA 1
ATOM 1530 C C . GLU A 1 190 ? -28.562 13.551 105.829 1.00 74.62 190 GLU A C 1
ATOM 1532 O O . GLU A 1 190 ? -28.989 12.788 104.966 1.00 74.62 190 GLU A O 1
ATOM 1537 N N . CYS A 1 191 ? -28.347 14.849 105.581 1.00 74.94 191 CYS A N 1
ATOM 1538 C CA . CYS A 1 191 ? -28.557 15.434 104.253 1.00 74.94 191 CYS A CA 1
ATOM 1539 C C . CYS A 1 191 ? -27.667 14.766 103.197 1.00 74.94 191 CYS A C 1
ATOM 1541 O O . CYS A 1 191 ? -28.150 14.378 102.137 1.00 74.94 191 CYS A O 1
ATOM 1543 N N . LYS A 1 192 ? -26.376 14.569 103.497 1.00 82.56 192 LYS A N 1
ATOM 1544 C CA . LYS A 1 192 ? -25.435 13.908 102.582 1.00 82.56 192 LYS A CA 1
ATOM 1545 C C . LYS A 1 192 ? -25.786 12.435 102.352 1.00 82.56 192 LYS A C 1
ATOM 1547 O O . LYS A 1 192 ? -25.608 11.936 101.243 1.00 82.56 192 LYS A O 1
ATOM 1552 N N . LEU A 1 193 ? -26.280 11.741 103.379 1.00 84.62 193 LEU A N 1
ATOM 1553 C CA . LEU A 1 193 ? -26.766 10.367 103.267 1.00 84.62 193 LEU A CA 1
ATOM 1554 C C . LEU A 1 193 ? -27.993 10.300 102.349 1.00 84.62 193 LEU A C 1
ATOM 1556 O O . LEU A 1 193 ? -28.010 9.488 101.430 1.00 84.62 193 LEU A O 1
ATOM 1560 N N . MET A 1 194 ? -28.971 11.187 102.547 1.00 84.38 194 MET A N 1
ATOM 1561 C CA . MET A 1 194 ? -30.167 11.280 101.707 1.00 84.38 194 MET A CA 1
ATOM 1562 C C . MET A 1 194 ? -29.822 11.610 100.254 1.00 84.38 194 MET A C 1
ATOM 1564 O O . MET A 1 194 ? -30.297 10.932 99.350 1.00 84.38 194 MET A O 1
ATOM 1568 N N . GLU A 1 195 ? -28.925 12.568 100.009 1.00 84.50 195 GLU A N 1
ATOM 1569 C CA . GLU A 1 195 ? -28.447 12.884 98.656 1.00 84.50 195 GLU A CA 1
ATOM 1570 C C . GLU A 1 195 ? -27.741 11.695 97.991 1.00 84.50 195 GLU A C 1
ATOM 1572 O O . GLU A 1 195 ? -27.921 11.447 96.797 1.00 84.50 195 GLU A O 1
ATOM 1577 N N . MET A 1 196 ? -26.934 10.945 98.747 1.00 87.44 196 MET A N 1
ATOM 1578 C CA . MET A 1 196 ? -26.271 9.739 98.250 1.00 87.44 196 MET A CA 1
ATOM 1579 C C . MET A 1 196 ? -27.268 8.631 97.917 1.00 87.44 196 MET A C 1
ATOM 1581 O O . MET A 1 196 ? -27.107 7.965 96.893 1.00 87.44 196 MET A O 1
ATOM 1585 N N . LEU A 1 197 ? -28.296 8.462 98.746 1.00 90.19 197 LEU A N 1
ATOM 1586 C CA . LEU A 1 197 ? -29.342 7.461 98.570 1.00 90.19 197 LEU A CA 1
ATOM 1587 C C . LEU A 1 197 ? -30.226 7.816 97.368 1.00 90.19 197 LEU A C 1
ATOM 1589 O O . LEU A 1 197 ? -30.409 6.987 96.482 1.00 90.19 197 LEU A O 1
ATOM 1593 N N . GLU A 1 198 ? -30.635 9.081 97.236 1.00 89.94 198 GLU A N 1
ATOM 1594 C CA . GLU A 1 198 ? -31.319 9.591 96.043 1.00 89.94 198 GLU A CA 1
ATOM 1595 C C . GLU A 1 198 ? -30.462 9.445 94.780 1.00 89.94 198 GLU A C 1
ATOM 1597 O O . GLU A 1 198 ? -30.966 9.102 93.710 1.00 89.94 198 GLU A O 1
ATOM 1602 N N . ARG A 1 199 ? -29.151 9.696 94.870 1.00 89.81 199 ARG A N 1
ATOM 1603 C CA . ARG A 1 199 ? -28.236 9.530 93.736 1.00 89.81 199 ARG A CA 1
ATOM 1604 C C . ARG A 1 199 ? -28.104 8.065 93.331 1.00 89.81 199 ARG A C 1
ATOM 1606 O O . ARG A 1 199 ? -28.118 7.785 92.135 1.00 89.81 199 ARG A O 1
ATOM 1613 N N . GLN A 1 200 ? -27.978 7.149 94.289 1.00 91.44 200 GLN A N 1
ATOM 1614 C CA . GLN A 1 200 ? -27.967 5.711 94.016 1.00 91.44 200 GLN A CA 1
ATOM 1615 C C . GLN A 1 200 ? -29.293 5.249 93.415 1.00 91.44 200 GLN A C 1
ATOM 1617 O O . GLN A 1 200 ? -29.279 4.507 92.439 1.00 91.44 200 GLN A O 1
ATOM 1622 N N . GLN A 1 201 ? -30.418 5.754 93.915 1.00 92.88 201 GLN A N 1
ATOM 1623 C CA . GLN A 1 201 ? -31.739 5.427 93.393 1.00 92.88 201 GLN A CA 1
ATOM 1624 C C . GLN A 1 201 ? -31.917 5.902 91.945 1.00 92.88 201 GLN A C 1
ATOM 1626 O O . GLN A 1 201 ? -32.325 5.122 91.092 1.00 92.88 201 GLN A O 1
ATOM 1631 N N . ARG A 1 202 ? -31.477 7.123 91.611 1.00 92.31 202 ARG A N 1
ATOM 1632 C CA . ARG A 1 202 ? -31.479 7.618 90.220 1.00 92.31 202 ARG A CA 1
ATOM 1633 C C . ARG A 1 202 ? -30.579 6.800 89.293 1.00 92.31 202 ARG A C 1
ATOM 1635 O O . ARG A 1 202 ? -30.916 6.625 88.126 1.00 92.31 202 ARG A O 1
ATOM 1642 N N . LEU A 1 203 ? -29.429 6.328 89.782 1.00 92.31 203 LEU A N 1
ATOM 1643 C CA . LEU A 1 203 ? -28.547 5.445 89.012 1.00 92.31 203 LEU A CA 1
ATOM 1644 C C . LEU A 1 203 ? -29.203 4.083 88.765 1.00 92.31 203 LEU A C 1
ATOM 1646 O O . LEU A 1 203 ? -29.093 3.551 87.663 1.00 92.31 203 LEU A O 1
ATOM 1650 N N . PHE A 1 204 ? -29.913 3.555 89.760 1.00 94.50 204 PHE A N 1
ATOM 1651 C CA . PHE A 1 204 ? -30.644 2.298 89.644 1.00 94.50 204 PHE A CA 1
ATOM 1652 C C . PHE A 1 204 ? -31.798 2.411 88.638 1.00 94.50 204 PHE A C 1
ATOM 1654 O O . PHE A 1 204 ? -31.877 1.617 87.707 1.00 94.50 204 PHE A O 1
ATOM 1661 N N . GLU A 1 205 ? -32.609 3.468 88.728 1.00 93.31 205 GLU A N 1
ATOM 1662 C CA . GLU A 1 205 ? -33.684 3.753 87.764 1.00 93.31 205 GLU A CA 1
ATOM 1663 C C . GLU A 1 205 ? -33.158 3.962 86.331 1.00 93.31 205 GLU A C 1
ATOM 1665 O O . GLU A 1 205 ? -33.834 3.636 85.355 1.00 93.31 205 GLU A O 1
ATOM 1670 N N . GLN A 1 206 ? -31.959 4.533 86.169 1.00 92.25 206 GLN A N 1
ATOM 1671 C CA . GLN A 1 206 ? -31.312 4.656 84.858 1.00 92.25 206 GLN A CA 1
ATOM 1672 C C . GLN A 1 206 ? -30.845 3.305 84.315 1.00 92.25 206 GLN A C 1
ATOM 1674 O O . GLN A 1 206 ? -31.006 3.052 83.120 1.00 92.25 206 GLN A O 1
ATOM 1679 N N . ALA A 1 207 ? -30.284 2.452 85.172 1.00 92.94 207 ALA A N 1
ATOM 1680 C CA . ALA A 1 207 ? -29.889 1.102 84.793 1.00 92.94 207 ALA A CA 1
ATOM 1681 C C . ALA A 1 207 ? -31.111 0.285 84.340 1.00 92.94 207 ALA A C 1
ATOM 1683 O O . ALA A 1 207 ? -31.079 -0.295 83.257 1.00 92.94 207 ALA A O 1
ATOM 1684 N N . GLU A 1 208 ? -32.212 0.348 85.088 1.00 93.50 208 GLU A N 1
ATOM 1685 C CA . GLU A 1 208 ? -33.467 -0.346 84.774 1.00 93.50 208 GLU A CA 1
ATOM 1686 C C . GLU A 1 208 ? -34.062 0.125 83.434 1.00 93.50 208 GLU A C 1
ATOM 1688 O O . GLU A 1 208 ? -34.353 -0.685 82.554 1.00 93.50 208 GLU A O 1
ATOM 1693 N N . LYS A 1 209 ? -34.105 1.444 83.191 1.00 92.06 209 LYS A N 1
ATOM 1694 C CA . LYS A 1 209 ? -34.512 2.000 81.885 1.00 92.06 209 LYS A CA 1
ATOM 1695 C C . LYS A 1 209 ? -33.621 1.519 80.739 1.00 92.06 209 LYS A C 1
ATOM 1697 O O . LYS A 1 209 ? -34.127 1.201 79.665 1.00 92.06 209 LYS A O 1
ATOM 1702 N N . SER A 1 210 ? -32.307 1.451 80.952 1.00 90.44 210 SER A N 1
ATOM 1703 C CA . SER A 1 210 ? -31.373 0.974 79.926 1.00 90.44 210 SER A CA 1
ATOM 1704 C C . SER A 1 210 ? -31.532 -0.522 79.631 1.00 90.44 210 SER A C 1
ATOM 1706 O O . SER A 1 210 ? -31.397 -0.944 78.482 1.00 90.44 210 SER A O 1
ATOM 1708 N N . GLU A 1 211 ? -31.877 -1.325 80.639 1.00 93.31 211 GLU A N 1
ATOM 1709 C CA . GLU A 1 211 ? -32.155 -2.752 80.487 1.00 93.31 211 GLU A CA 1
ATOM 1710 C C . GLU A 1 211 ? -33.466 -2.992 79.724 1.00 93.31 211 GLU A C 1
ATOM 1712 O O . GLU A 1 211 ? -33.526 -3.844 78.829 1.00 93.31 211 GLU A O 1
ATOM 1717 N N . GLU A 1 212 ? -34.498 -2.191 79.997 1.00 90.94 212 GLU A N 1
ATOM 1718 C CA . GLU A 1 212 ? -35.738 -2.200 79.223 1.00 90.94 212 GLU A CA 1
ATOM 1719 C C . GLU A 1 212 ? -35.506 -1.804 77.761 1.00 90.94 212 GLU A C 1
ATOM 1721 O O . GLU A 1 212 ? -36.004 -2.470 76.851 1.00 90.94 212 GLU A O 1
ATOM 1726 N N . GLU A 1 213 ? -34.746 -0.736 77.509 1.00 90.19 213 GLU A N 1
ATOM 1727 C CA . GLU A 1 213 ? -34.396 -0.299 76.153 1.00 90.19 213 GLU A CA 1
ATOM 1728 C C . GLU A 1 213 ? -33.626 -1.385 75.404 1.00 90.19 213 GLU A C 1
ATOM 1730 O O . GLU A 1 213 ? -33.951 -1.716 74.260 1.00 90.19 213 GLU A O 1
ATOM 1735 N N . TYR A 1 214 ? -32.652 -2.006 76.065 1.00 90.56 214 TYR A N 1
ATOM 1736 C CA . TYR A 1 214 ? -31.894 -3.110 75.499 1.00 90.56 214 TYR A CA 1
ATOM 1737 C C . TYR A 1 214 ? -32.784 -4.329 75.205 1.00 90.56 214 TYR A C 1
ATOM 1739 O O . TYR A 1 214 ? -32.655 -4.954 74.148 1.00 90.56 214 TYR A O 1
ATOM 1747 N N . SER A 1 215 ? -33.749 -4.625 76.076 1.00 86.94 215 SER A N 1
ATOM 1748 C CA . SER A 1 215 ? -34.742 -5.683 75.865 1.00 86.94 215 SER A CA 1
ATOM 1749 C C . SER A 1 215 ? -35.667 -5.380 74.685 1.00 86.94 215 SER A C 1
ATOM 1751 O O . SER A 1 215 ? -35.930 -6.268 73.872 1.00 86.94 215 SER A O 1
ATOM 1753 N N . ARG A 1 216 ? -36.090 -4.121 74.510 1.00 86.38 216 ARG A N 1
ATOM 1754 C CA . ARG A 1 216 ? -36.867 -3.674 73.339 1.00 86.38 216 ARG A CA 1
ATOM 1755 C C . ARG A 1 216 ? -36.058 -3.794 72.051 1.00 86.38 216 ARG A C 1
ATOM 1757 O O . ARG A 1 216 ? -36.570 -4.319 71.066 1.00 86.38 216 ARG A O 1
ATOM 1764 N N . ILE A 1 217 ? -34.790 -3.382 72.049 1.00 85.88 217 ILE A N 1
ATOM 1765 C CA . ILE A 1 217 ? -33.898 -3.523 70.886 1.00 85.88 217 ILE A CA 1
ATOM 1766 C C . ILE A 1 217 ? -33.678 -5.000 70.553 1.00 85.88 217 ILE A C 1
ATOM 1768 O O . ILE A 1 217 ? -33.724 -5.384 69.385 1.00 85.88 217 ILE A O 1
ATOM 1772 N N . ARG A 1 218 ? -33.487 -5.853 71.564 1.00 86.25 218 ARG A N 1
ATOM 1773 C CA . ARG A 1 218 ? -33.364 -7.303 71.384 1.00 86.25 218 ARG A CA 1
ATOM 1774 C C . ARG A 1 218 ? -34.652 -7.907 70.813 1.00 86.25 218 ARG A C 1
ATOM 1776 O O . ARG A 1 218 ? -34.572 -8.717 69.895 1.00 86.25 218 ARG A O 1
ATOM 1783 N N . ALA A 1 219 ? -35.823 -7.486 71.290 1.00 80.94 219 ALA A N 1
ATOM 1784 C CA . ALA A 1 219 ? -37.115 -7.924 70.762 1.00 80.94 219 ALA A CA 1
ATOM 1785 C C . ALA A 1 219 ? -37.341 -7.462 69.314 1.00 80.94 219 ALA A C 1
ATOM 1787 O O . ALA A 1 219 ? -37.804 -8.244 68.488 1.00 80.94 219 ALA A O 1
ATOM 1788 N N . LEU A 1 220 ? -36.953 -6.227 68.977 1.00 80.44 220 LEU A N 1
ATOM 1789 C CA . LEU A 1 220 ? -36.988 -5.714 67.607 1.00 80.44 220 LEU A CA 1
ATOM 1790 C C . LEU A 1 220 ? -36.034 -6.495 66.698 1.00 80.44 220 LEU A C 1
ATOM 1792 O O . LEU A 1 220 ? -36.442 -6.921 65.620 1.00 80.44 220 LEU A O 1
ATOM 1796 N N . ARG A 1 221 ? -34.801 -6.758 67.148 1.00 80.56 221 ARG A N 1
ATOM 1797 C CA . ARG A 1 221 ? -33.806 -7.571 66.427 1.00 80.56 221 ARG A CA 1
ATOM 1798 C C . ARG A 1 221 ? -34.301 -8.990 66.156 1.00 80.56 221 ARG A C 1
ATOM 1800 O O . ARG A 1 221 ? -34.040 -9.521 65.084 1.00 80.56 221 ARG A O 1
ATOM 1807 N N . ASN A 1 222 ? -35.026 -9.569 67.108 1.00 82.25 222 ASN A N 1
ATOM 1808 C CA . ASN A 1 222 ? -35.629 -10.894 66.986 1.00 82.25 222 ASN A CA 1
ATOM 1809 C C . ASN A 1 222 ? -37.016 -10.853 66.322 1.00 82.25 222 ASN A C 1
ATOM 1811 O O . ASN A 1 222 ? -37.688 -11.880 66.229 1.00 82.25 222 ASN A O 1
ATOM 1815 N N . SER A 1 223 ? -37.480 -9.679 65.889 1.00 87.00 223 SER A N 1
ATOM 1816 C CA . SER A 1 223 ? -38.757 -9.566 65.203 1.00 87.00 223 SER A CA 1
ATOM 1817 C C . SER A 1 223 ? -38.631 -10.096 63.778 1.00 87.00 223 SER A C 1
ATOM 1819 O O . SER A 1 223 ? -37.696 -9.771 63.040 1.00 87.00 223 SER A O 1
ATOM 1821 N N . LYS A 1 224 ? -39.644 -10.851 63.351 1.00 89.56 224 LYS A N 1
ATOM 1822 C CA . LYS A 1 224 ? -39.747 -11.353 61.974 1.00 89.56 224 LYS A CA 1
ATOM 1823 C C . LYS A 1 224 ? -39.719 -10.234 60.927 1.00 89.56 224 LYS A C 1
ATOM 1825 O O . LYS A 1 224 ? -39.336 -10.475 59.791 1.00 89.56 224 LYS A O 1
ATOM 1830 N N . ALA A 1 225 ? -40.111 -9.011 61.289 1.00 84.50 225 ALA A N 1
ATOM 1831 C CA . ALA A 1 225 ? -40.080 -7.865 60.384 1.00 84.50 225 ALA A CA 1
ATOM 1832 C C . ALA A 1 225 ? -38.645 -7.473 59.991 1.00 84.50 225 ALA A C 1
ATOM 1834 O O . ALA A 1 225 ? -38.385 -7.236 58.813 1.00 84.50 225 ALA A O 1
ATOM 1835 N N . ILE A 1 226 ? -37.712 -7.456 60.952 1.00 86.75 226 ILE A N 1
ATOM 1836 C CA . ILE A 1 226 ? -36.295 -7.179 60.675 1.00 86.75 226 ILE A CA 1
ATOM 1837 C C . ILE A 1 226 ? -35.662 -8.338 59.903 1.00 86.75 226 ILE A C 1
ATOM 1839 O O . ILE A 1 226 ? -34.932 -8.103 58.944 1.00 86.75 226 ILE A O 1
ATOM 1843 N N . GLU A 1 227 ? -35.977 -9.581 60.266 1.00 87.94 227 GLU A N 1
ATOM 1844 C CA . GLU A 1 227 ? -35.496 -10.760 59.537 1.00 87.94 227 GLU A CA 1
ATOM 1845 C C . GLU A 1 227 ? -35.941 -10.741 58.065 1.00 87.94 227 GLU A C 1
ATOM 1847 O O . GLU A 1 227 ? -35.114 -10.871 57.162 1.00 87.94 227 GLU A O 1
ATOM 1852 N N . ASN A 1 228 ? -37.225 -10.474 57.808 1.00 90.19 228 ASN A N 1
ATOM 1853 C CA . ASN A 1 228 ? -37.767 -10.354 56.454 1.00 90.19 228 ASN A CA 1
ATOM 1854 C C . ASN A 1 228 ? -37.131 -9.199 55.669 1.00 90.19 228 ASN A C 1
ATOM 1856 O O . ASN A 1 228 ? -36.892 -9.345 54.471 1.00 90.19 228 ASN A O 1
ATOM 1860 N N . LEU A 1 229 ? -36.836 -8.070 56.323 1.00 89.75 229 LEU A N 1
ATOM 1861 C CA . LEU A 1 229 ? -36.142 -6.943 55.697 1.00 89.75 229 LEU A CA 1
ATOM 1862 C C . LEU A 1 229 ? -34.717 -7.330 55.277 1.00 89.75 229 LEU A C 1
ATOM 1864 O O . LEU A 1 229 ? -34.333 -7.099 54.134 1.00 89.75 229 LEU A O 1
ATOM 1868 N N . ILE A 1 230 ? -33.957 -7.983 56.164 1.00 91.00 230 ILE A N 1
ATOM 1869 C CA . ILE A 1 230 ? -32.601 -8.466 55.861 1.00 91.00 230 ILE A CA 1
ATOM 1870 C C . ILE A 1 230 ? -32.639 -9.477 54.708 1.00 91.00 230 ILE A C 1
ATOM 1872 O O . ILE A 1 230 ? -31.817 -9.404 53.795 1.00 91.00 230 ILE A O 1
ATOM 1876 N N . LEU A 1 231 ? -33.602 -10.403 54.714 1.00 94.38 231 LEU A N 1
ATOM 1877 C CA . LEU A 1 231 ? -33.781 -11.363 53.624 1.00 94.38 231 LEU A CA 1
ATOM 1878 C C . LEU A 1 231 ? -34.125 -10.662 52.303 1.00 94.38 231 LEU A C 1
ATOM 1880 O O . LEU A 1 231 ? -33.546 -11.000 51.270 1.00 94.38 231 LEU A O 1
ATOM 1884 N N . ALA A 1 232 ? -35.013 -9.666 52.318 1.00 94.25 232 ALA A N 1
ATOM 1885 C CA . ALA A 1 232 ? -35.356 -8.882 51.134 1.00 94.25 232 ALA A CA 1
ATOM 1886 C C . ALA A 1 232 ? -34.136 -8.136 50.565 1.00 94.25 232 ALA A C 1
ATOM 1888 O O . ALA A 1 232 ? -33.899 -8.197 49.354 1.00 94.25 232 ALA A O 1
ATOM 1889 N N . ASP A 1 233 ? -33.319 -7.525 51.426 1.00 94.88 233 ASP A N 1
ATOM 1890 C CA . ASP A 1 233 ? -32.064 -6.867 51.047 1.00 94.88 233 ASP A CA 1
ATOM 1891 C C . ASP A 1 233 ? -31.051 -7.859 50.464 1.00 94.88 233 ASP A C 1
ATOM 1893 O O . ASP A 1 233 ? -30.412 -7.579 49.446 1.00 94.88 233 ASP A O 1
ATOM 1897 N N . LEU A 1 234 ? -30.920 -9.051 51.056 1.00 96.50 234 LEU A N 1
ATOM 1898 C CA . LEU A 1 234 ? -30.060 -10.114 50.532 1.00 96.50 234 LEU A CA 1
ATOM 1899 C C . LEU A 1 234 ? -30.533 -10.596 49.155 1.00 96.50 234 LEU A C 1
ATOM 1901 O O . LEU A 1 234 ? -29.719 -10.742 48.239 1.00 96.50 234 LEU A O 1
ATOM 1905 N N . HIS A 1 235 ? -31.840 -10.795 48.971 1.00 96.44 235 HIS A N 1
ATOM 1906 C CA . HIS A 1 235 ? -32.415 -11.151 47.674 1.00 96.44 235 HIS A CA 1
ATOM 1907 C C . HIS A 1 235 ? -32.209 -10.045 46.634 1.00 96.44 235 HIS A C 1
ATOM 1909 O O . HIS A 1 235 ? -31.862 -10.344 45.488 1.00 96.44 235 HIS A O 1
ATOM 1915 N N . HIS A 1 236 ? -32.375 -8.776 47.014 1.00 94.88 236 HIS A N 1
ATOM 1916 C CA . HIS A 1 236 ? -32.097 -7.639 46.142 1.00 94.88 236 HIS A CA 1
ATOM 1917 C C . HIS A 1 236 ? -30.623 -7.603 45.723 1.00 94.88 236 HIS A C 1
ATOM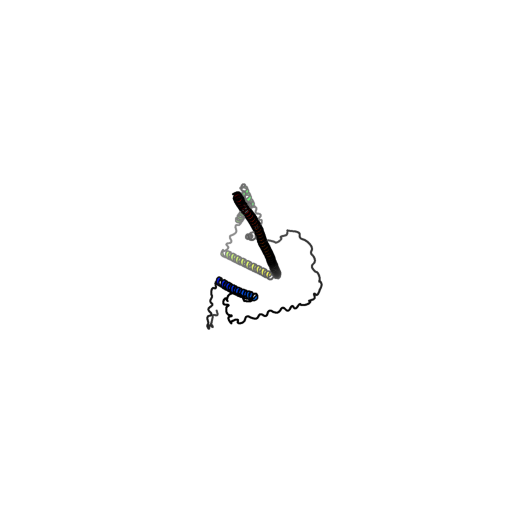 1919 O O . HIS A 1 236 ? -30.333 -7.576 44.528 1.00 94.88 236 HIS A O 1
ATOM 1925 N N . LYS A 1 237 ? -29.689 -7.703 46.678 1.00 96.75 237 LYS A N 1
ATOM 1926 C CA . LYS A 1 237 ? -28.245 -7.760 46.397 1.00 96.75 237 LYS A CA 1
ATOM 1927 C C . LYS A 1 237 ? -27.882 -8.927 45.482 1.00 96.75 237 LYS A C 1
ATOM 1929 O O . LYS A 1 237 ? -27.097 -8.758 44.555 1.00 96.75 237 LYS A O 1
ATOM 1934 N N . LYS A 1 238 ? -28.485 -10.104 45.682 1.00 96.94 238 LYS A N 1
ATOM 1935 C CA . LYS A 1 238 ? -28.255 -11.263 44.806 1.00 96.94 238 LYS A CA 1
ATOM 1936 C C . LYS A 1 238 ? -28.733 -10.999 43.375 1.00 96.94 238 LYS A C 1
ATOM 1938 O O . LYS A 1 238 ? -28.021 -11.351 42.440 1.00 96.94 238 LYS A O 1
ATOM 1943 N N . ARG A 1 239 ? -29.899 -10.365 43.194 1.00 95.56 239 ARG A N 1
ATOM 1944 C CA . ARG A 1 239 ? -30.402 -9.966 41.865 1.00 95.56 239 ARG A CA 1
ATOM 1945 C C . ARG A 1 239 ? -29.478 -8.957 41.188 1.00 95.56 239 ARG A C 1
ATOM 1947 O O . ARG A 1 239 ? -29.160 -9.134 40.017 1.00 95.56 239 ARG A O 1
ATOM 1954 N N . GLN A 1 240 ? -29.011 -7.959 41.933 1.00 96.38 240 GLN A N 1
ATOM 1955 C CA . GLN A 1 240 ? -28.083 -6.953 41.424 1.00 96.38 240 GLN A CA 1
ATOM 1956 C C . GLN A 1 240 ? -26.756 -7.583 40.984 1.00 96.38 240 GLN A C 1
ATOM 1958 O O . GLN A 1 240 ? -26.362 -7.409 39.841 1.00 96.38 240 GLN A O 1
ATOM 1963 N N . ASN A 1 241 ? -26.161 -8.453 41.806 1.00 96.81 241 ASN A N 1
ATOM 1964 C CA . ASN A 1 241 ? -24.937 -9.173 41.440 1.00 96.81 241 ASN A CA 1
ATOM 1965 C C . ASN A 1 241 ? -25.090 -10.014 40.161 1.00 96.81 241 ASN A C 1
ATOM 1967 O O . ASN A 1 241 ? -24.145 -10.139 39.386 1.00 96.81 241 ASN A O 1
ATOM 1971 N N . VAL A 1 242 ? -26.256 -10.631 39.940 1.00 96.56 242 VAL A N 1
ATOM 1972 C CA . VAL A 1 242 ? -26.526 -11.370 38.696 1.00 96.56 242 VAL A CA 1
ATOM 1973 C C . VAL A 1 242 ? -26.620 -10.405 37.515 1.00 96.56 242 VAL A C 1
ATOM 1975 O O . VAL A 1 242 ? -25.994 -10.658 36.490 1.00 96.56 242 VAL A O 1
ATOM 1978 N N . SER A 1 243 ? -27.341 -9.292 37.666 1.00 95.81 243 SER A N 1
ATOM 1979 C CA . SER A 1 243 ? -27.429 -8.241 36.644 1.00 95.81 243 SER A CA 1
ATOM 1980 C C . SER A 1 243 ? -26.050 -7.688 36.270 1.00 95.81 243 SER A C 1
ATOM 1982 O O . SER A 1 243 ? -25.733 -7.586 35.087 1.00 95.81 243 SER A O 1
ATOM 1984 N N . ASP A 1 244 ? -25.207 -7.403 37.261 1.00 96.88 244 ASP A N 1
ATOM 1985 C CA . ASP A 1 244 ? -23.860 -6.869 37.054 1.00 96.88 244 ASP A CA 1
ATOM 1986 C C . ASP A 1 244 ? -22.967 -7.878 36.319 1.00 96.88 244 ASP A C 1
ATOM 1988 O O . ASP A 1 244 ? -22.246 -7.511 35.394 1.00 96.88 244 ASP A O 1
ATOM 1992 N N . ARG A 1 245 ? -23.071 -9.174 36.646 1.00 96.88 245 ARG A N 1
ATOM 1993 C CA . ARG A 1 245 ? -22.374 -10.237 35.899 1.00 96.88 245 ARG A CA 1
ATOM 1994 C C . ARG A 1 245 ? -22.796 -10.280 34.433 1.00 96.88 245 ARG A C 1
ATOM 1996 O O . ARG A 1 245 ? -21.934 -10.379 33.567 1.00 96.88 245 ARG A O 1
ATOM 2003 N N . TYR A 1 246 ? -24.095 -10.183 34.146 1.00 97.19 246 TYR A N 1
ATOM 2004 C CA . TYR A 1 246 ? -24.581 -10.135 32.763 1.00 97.19 246 TYR A CA 1
ATOM 2005 C C . TYR A 1 246 ? -24.090 -8.888 32.022 1.00 97.19 246 TYR A C 1
ATOM 2007 O O . TYR A 1 246 ? -23.735 -8.981 30.848 1.00 97.19 246 TYR A O 1
ATOM 2015 N N . LEU A 1 247 ? -24.031 -7.736 32.698 1.00 97.38 247 LEU A N 1
ATOM 2016 C CA . LEU A 1 247 ? -23.489 -6.506 32.124 1.00 97.38 247 LEU A CA 1
ATOM 2017 C C . LEU A 1 247 ? -22.013 -6.676 31.737 1.00 97.38 247 LEU A C 1
ATOM 2019 O O . LEU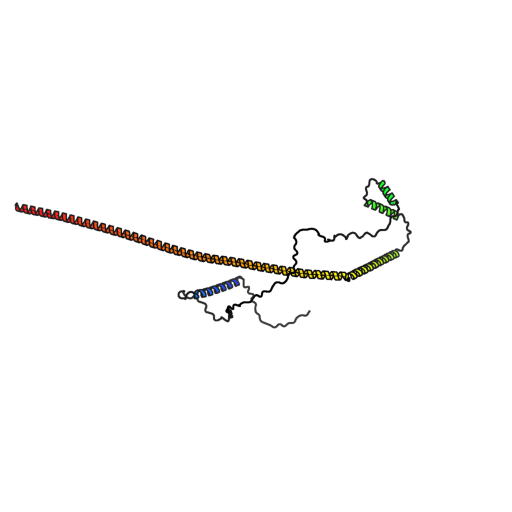 A 1 247 ? -21.635 -6.313 30.626 1.00 97.38 247 LEU A O 1
ATOM 2023 N N . ILE A 1 248 ? -21.207 -7.260 32.628 1.00 97.38 248 ILE A N 1
ATOM 2024 C CA . ILE A 1 248 ? -19.781 -7.523 32.387 1.00 97.38 248 ILE A CA 1
ATOM 2025 C C . ILE A 1 248 ? -19.603 -8.459 31.191 1.00 97.38 248 ILE A C 1
ATOM 2027 O O . ILE A 1 248 ? -18.888 -8.108 30.257 1.00 97.38 248 ILE A O 1
ATOM 2031 N N . ILE A 1 249 ? -20.310 -9.594 31.166 1.00 97.38 249 ILE A N 1
ATOM 2032 C CA . ILE A 1 249 ? -20.226 -10.563 30.059 1.00 97.38 249 ILE A CA 1
ATOM 2033 C C . ILE A 1 249 ? -20.568 -9.890 28.725 1.00 97.38 249 ILE A C 1
ATOM 2035 O O . ILE A 1 249 ? -19.842 -10.044 27.744 1.00 97.38 249 ILE A O 1
ATOM 2039 N N . ARG A 1 250 ? -21.637 -9.086 28.690 1.00 97.19 250 ARG A N 1
ATOM 2040 C CA . ARG A 1 250 ? -2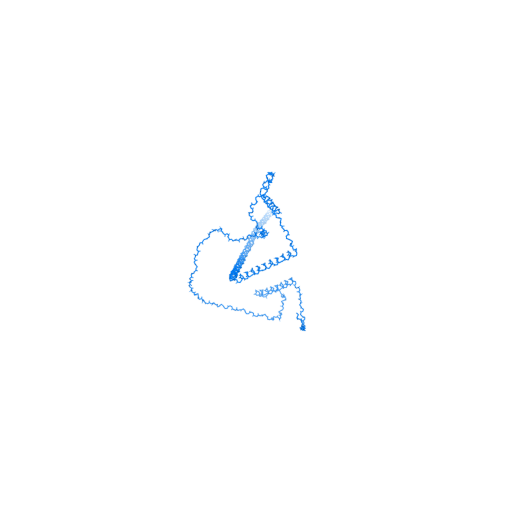2.047 -8.366 27.480 1.00 97.19 250 ARG A CA 1
ATOM 2041 C C . ARG A 1 250 ? -20.991 -7.359 27.019 1.00 97.19 250 ARG A C 1
ATOM 2043 O O . ARG A 1 250 ? -20.759 -7.236 25.819 1.00 97.19 250 ARG A O 1
ATOM 2050 N N . LEU A 1 251 ? -20.364 -6.634 27.945 1.00 98.12 251 LEU A N 1
ATOM 2051 C CA . LEU A 1 251 ? -19.286 -5.695 27.627 1.00 98.12 251 LEU A CA 1
ATOM 2052 C C . LEU A 1 251 ? -18.051 -6.423 27.083 1.00 98.12 251 LEU A C 1
ATOM 2054 O O . LEU A 1 251 ? -17.483 -5.993 26.084 1.00 98.12 251 LEU A O 1
ATOM 2058 N N . GLU A 1 252 ? -17.668 -7.551 27.679 1.00 98.06 252 GLU A N 1
ATOM 2059 C CA . GLU A 1 252 ? -16.557 -8.380 27.196 1.00 98.06 252 GLU A CA 1
ATOM 2060 C C . GLU A 1 252 ? -16.826 -8.960 25.800 1.00 98.06 252 GLU A C 1
ATOM 2062 O O . GLU A 1 252 ? -15.936 -9.006 24.953 1.00 98.06 252 GLU A O 1
ATOM 2067 N N . GLU A 1 253 ? -18.055 -9.400 25.523 1.00 97.44 253 GLU A N 1
ATOM 2068 C CA . GLU A 1 253 ? -18.468 -9.826 24.181 1.00 97.44 253 GLU A CA 1
ATOM 2069 C C . GLU A 1 253 ? -18.395 -8.683 23.166 1.00 97.44 253 GLU A C 1
ATOM 2071 O O . GLU A 1 253 ? -17.879 -8.879 22.065 1.00 97.44 253 GLU A O 1
ATOM 2076 N N . GLN A 1 254 ? -18.848 -7.483 23.536 1.00 97.19 254 GLN A N 1
ATOM 2077 C CA . GLN A 1 254 ? -18.756 -6.299 22.679 1.00 97.19 254 GLN A CA 1
ATOM 2078 C C . GLN A 1 254 ? -17.304 -5.904 22.392 1.00 97.19 254 GLN A C 1
ATOM 2080 O O . GLN A 1 254 ? -16.979 -5.601 21.244 1.00 97.19 254 GLN A O 1
ATOM 2085 N N . LEU A 1 255 ? -16.428 -5.948 23.398 1.00 97.81 255 LEU A N 1
ATOM 2086 C CA . LEU A 1 255 ? -15.000 -5.673 23.229 1.00 97.81 255 LEU A CA 1
ATOM 2087 C C . LEU A 1 255 ? -14.343 -6.699 22.303 1.00 97.81 255 LEU A C 1
ATOM 2089 O O . LEU A 1 255 ? -13.685 -6.307 21.343 1.00 97.81 255 LEU A O 1
ATOM 2093 N N . ARG A 1 256 ? -14.603 -7.997 22.506 1.00 97.88 256 ARG A N 1
ATOM 2094 C CA . ARG A 1 256 ? -14.104 -9.054 21.609 1.00 97.88 256 ARG A CA 1
ATOM 2095 C C . ARG A 1 256 ? -14.599 -8.868 20.177 1.00 97.88 256 ARG A C 1
ATOM 2097 O O . ARG A 1 256 ? -13.817 -8.981 19.238 1.00 97.88 256 ARG A O 1
ATOM 2104 N N . ALA A 1 257 ? -15.880 -8.550 19.986 1.00 97.44 257 ALA A N 1
ATOM 2105 C CA . ALA A 1 257 ? -16.435 -8.290 18.659 1.00 97.44 257 ALA A CA 1
ATOM 2106 C C . ALA A 1 257 ? -15.773 -7.078 17.983 1.00 97.44 257 ALA A C 1
ATOM 2108 O O . ALA A 1 257 ? -15.461 -7.134 16.793 1.00 97.44 257 ALA A O 1
ATOM 2109 N N . TYR A 1 258 ? -15.516 -6.007 18.740 1.00 98.06 258 TYR A N 1
ATOM 2110 C CA . TYR A 1 258 ? -14.809 -4.828 18.247 1.00 98.06 258 TYR A CA 1
ATOM 2111 C C . TYR A 1 258 ? -13.357 -5.143 17.863 1.00 98.06 258 TYR A C 1
ATOM 2113 O O . TYR A 1 258 ? -12.910 -4.753 16.787 1.00 98.06 258 TYR A O 1
ATOM 2121 N N . GLU A 1 259 ? -12.630 -5.897 18.689 1.00 97.94 259 GLU A N 1
ATOM 2122 C CA . GLU A 1 259 ? -11.266 -6.343 18.383 1.00 97.94 259 GLU A CA 1
ATOM 2123 C C . GLU A 1 259 ? -11.217 -7.217 17.125 1.00 97.94 259 GLU A C 1
ATOM 2125 O O . GLU A 1 259 ? -10.365 -7.012 16.258 1.00 97.94 259 GLU A O 1
ATOM 2130 N N . HIS A 1 260 ? -12.164 -8.147 16.972 1.00 97.69 260 HIS A N 1
ATOM 2131 C CA . HIS A 1 260 ? -12.288 -8.952 15.759 1.00 97.69 260 HIS A CA 1
ATOM 2132 C C . HIS A 1 260 ? -12.595 -8.096 14.525 1.00 97.69 260 HIS A C 1
ATOM 2134 O O . HIS A 1 260 ? -11.963 -8.287 13.486 1.00 97.69 260 HIS A O 1
ATOM 2140 N N . ALA A 1 261 ? -13.520 -7.138 14.628 1.00 97.00 261 ALA A N 1
ATOM 2141 C CA . ALA A 1 261 ? -13.840 -6.223 13.535 1.00 97.00 261 ALA A CA 1
ATOM 2142 C C . ALA A 1 261 ? -12.623 -5.376 13.132 1.00 97.00 261 ALA A C 1
ATOM 2144 O O . ALA A 1 261 ? -12.310 -5.276 11.945 1.00 97.00 261 ALA A O 1
ATOM 2145 N N . LYS A 1 262 ? -11.891 -4.847 14.119 1.00 97.75 262 LYS A N 1
ATOM 2146 C CA . LYS A 1 262 ? -10.652 -4.095 13.906 1.00 97.75 262 LYS A CA 1
ATOM 2147 C C . LYS A 1 262 ? -9.599 -4.940 13.188 1.00 97.75 262 LYS A C 1
ATOM 2149 O O . LYS A 1 262 ? -9.031 -4.485 12.203 1.00 97.75 262 LYS A O 1
ATOM 2154 N N . LYS A 1 263 ? -9.390 -6.189 13.615 1.00 98.19 263 LYS A N 1
ATOM 2155 C CA . LYS A 1 263 ? -8.440 -7.104 12.964 1.00 98.19 263 LYS A CA 1
ATOM 2156 C C . LYS A 1 263 ? -8.815 -7.392 11.506 1.00 98.19 263 LYS A C 1
ATOM 2158 O O . LYS A 1 263 ? -7.950 -7.404 10.638 1.00 98.19 263 LYS A O 1
ATOM 2163 N N . ILE A 1 264 ? -10.105 -7.584 11.219 1.00 97.25 264 ILE A N 1
ATOM 2164 C CA . ILE A 1 264 ? -10.594 -7.776 9.843 1.00 97.25 264 ILE A CA 1
ATOM 2165 C C . ILE A 1 264 ? -10.329 -6.529 8.988 1.00 97.25 264 ILE A C 1
ATOM 2167 O O . ILE A 1 264 ? -9.975 -6.645 7.812 1.00 97.25 264 ILE A O 1
ATOM 2171 N N . GLU A 1 265 ? -10.502 -5.335 9.553 1.00 97.50 265 GLU A N 1
ATOM 2172 C CA . GLU A 1 265 ? -10.220 -4.081 8.858 1.00 97.50 265 GLU A CA 1
ATOM 2173 C C . GLU A 1 265 ? -8.720 -3.895 8.588 1.00 97.50 265 GLU A C 1
ATOM 2175 O O . GLU A 1 265 ? -8.344 -3.562 7.463 1.00 97.50 265 GLU A O 1
ATOM 2180 N N . GLU A 1 266 ? -7.866 -4.194 9.567 1.00 97.81 266 GLU A N 1
ATOM 2181 C CA . GLU A 1 266 ? -6.408 -4.200 9.411 1.00 97.81 266 GLU A CA 1
ATOM 2182 C C . GLU A 1 266 ? -5.972 -5.180 8.310 1.00 97.81 266 GLU A C 1
ATOM 2184 O O . GLU A 1 266 ? -5.280 -4.778 7.372 1.00 97.81 266 GLU A O 1
ATOM 2189 N N . ASP A 1 267 ? -6.461 -6.424 8.334 1.00 97.38 267 ASP A N 1
ATOM 2190 C CA . ASP A 1 267 ? -6.184 -7.421 7.293 1.00 97.38 267 ASP A CA 1
ATOM 2191 C C . ASP A 1 267 ? -6.657 -6.946 5.909 1.00 97.38 267 ASP A C 1
ATOM 2193 O O . ASP A 1 267 ? -5.982 -7.160 4.898 1.00 97.38 267 ASP A O 1
ATOM 2197 N N . ARG A 1 268 ? -7.808 -6.262 5.833 1.00 97.06 268 ARG A N 1
ATOM 2198 C CA . ARG A 1 268 ? -8.316 -5.680 4.583 1.00 97.06 268 ARG A CA 1
ATOM 2199 C C . ARG A 1 268 ? -7.399 -4.572 4.064 1.00 97.06 268 ARG A C 1
ATOM 2201 O O . ARG A 1 268 ? -7.192 -4.494 2.853 1.00 97.06 268 ARG A O 1
ATOM 2208 N N . ILE A 1 269 ? -6.879 -3.713 4.939 1.00 97.69 269 ILE A N 1
ATOM 2209 C CA . ILE A 1 269 ? -5.935 -2.649 4.570 1.00 97.69 269 ILE A CA 1
ATOM 2210 C C . ILE A 1 269 ? -4.628 -3.264 4.066 1.00 97.69 269 ILE A C 1
ATOM 2212 O O . ILE A 1 269 ? -4.155 -2.878 2.997 1.00 97.69 269 ILE A O 1
ATOM 2216 N N . VAL A 1 270 ? -4.090 -4.260 4.776 1.00 97.75 270 VAL A N 1
ATOM 2217 C CA . VAL A 1 270 ? -2.860 -4.963 4.383 1.00 97.75 270 VAL A CA 1
ATOM 2218 C C . VAL A 1 270 ? -3.027 -5.636 3.022 1.00 97.75 270 VAL A C 1
ATOM 2220 O O . VAL A 1 270 ? -2.187 -5.439 2.147 1.00 97.75 270 VAL A O 1
ATOM 2223 N N . ARG A 1 271 ? -4.133 -6.360 2.795 1.00 98.00 271 ARG A N 1
ATOM 2224 C CA . ARG A 1 271 ? -4.421 -6.982 1.490 1.00 98.00 271 ARG A CA 1
ATOM 2225 C C . ARG A 1 271 ? -4.497 -5.950 0.373 1.00 98.00 271 ARG A C 1
ATOM 2227 O O . ARG A 1 271 ? -3.819 -6.108 -0.631 1.00 98.00 271 ARG A O 1
ATOM 2234 N N . LYS A 1 272 ? -5.232 -4.850 0.571 1.00 98.06 272 LYS A N 1
ATOM 2235 C CA . LYS A 1 272 ? -5.309 -3.765 -0.421 1.00 98.06 272 LYS A CA 1
ATOM 2236 C C . LYS A 1 272 ? -3.942 -3.158 -0.734 1.00 98.06 272 LYS A C 1
ATOM 2238 O O . LYS A 1 272 ? -3.651 -2.888 -1.895 1.00 98.06 272 LYS A O 1
ATOM 2243 N N . ALA A 1 273 ? -3.119 -2.923 0.286 1.00 97.94 273 ALA A N 1
ATOM 2244 C CA . ALA A 1 273 ? -1.777 -2.384 0.101 1.00 97.94 273 ALA A CA 1
ATOM 2245 C C . ALA A 1 273 ? -0.888 -3.366 -0.674 1.00 97.94 273 ALA A C 1
ATOM 2247 O O . ALA A 1 273 ? -0.171 -2.957 -1.584 1.00 97.94 273 ALA A O 1
ATOM 2248 N N . PHE A 1 274 ? -0.970 -4.657 -0.354 1.00 98.12 274 PHE A N 1
ATOM 2249 C CA . PHE A 1 274 ? -0.241 -5.710 -1.053 1.00 98.12 274 PHE A CA 1
ATOM 2250 C C . PHE A 1 274 ? -0.693 -5.870 -2.513 1.00 98.12 274 PHE A C 1
ATOM 2252 O O . PHE A 1 274 ? 0.136 -5.943 -3.416 1.00 98.12 274 PHE A O 1
ATOM 2259 N N . ASP A 1 275 ? -1.998 -5.843 -2.774 1.00 97.94 275 ASP A N 1
ATOM 2260 C CA . ASP A 1 275 ? -2.533 -5.903 -4.136 1.00 97.94 275 ASP A CA 1
ATOM 2261 C C . ASP A 1 275 ? -2.089 -4.681 -4.955 1.00 97.94 275 ASP A C 1
ATOM 2263 O O . ASP A 1 275 ? -1.661 -4.821 -6.101 1.00 97.94 275 ASP A O 1
ATOM 2267 N N . ALA A 1 276 ? -2.089 -3.487 -4.352 1.00 98.12 276 ALA A N 1
ATOM 2268 C CA . ALA A 1 276 ? -1.618 -2.268 -5.004 1.00 98.12 276 ALA A CA 1
ATOM 2269 C C . ALA A 1 276 ? -0.115 -2.314 -5.335 1.00 98.12 276 ALA A C 1
ATOM 2271 O O . ALA A 1 276 ? 0.292 -1.883 -6.418 1.00 98.12 276 ALA A O 1
ATOM 2272 N N . THR A 1 277 ? 0.725 -2.849 -4.440 1.00 97.81 277 THR A N 1
ATOM 2273 C CA . THR A 1 277 ? 2.163 -3.004 -4.720 1.00 97.81 277 THR A CA 1
ATOM 2274 C C . THR A 1 277 ? 2.417 -4.064 -5.790 1.00 97.81 277 THR A C 1
ATOM 2276 O O . THR A 1 277 ? 3.266 -3.849 -6.658 1.00 97.81 277 THR A O 1
ATOM 2279 N N . LEU A 1 278 ? 1.649 -5.158 -5.804 1.00 98.12 278 LEU A N 1
ATOM 2280 C CA . LEU A 1 278 ? 1.704 -6.163 -6.867 1.00 98.12 278 LEU A CA 1
ATOM 2281 C C . LEU A 1 278 ? 1.275 -5.602 -8.226 1.00 98.12 278 LEU A C 1
ATOM 2283 O O . LEU A 1 278 ? 1.938 -5.865 -9.231 1.00 98.12 278 LEU A O 1
ATOM 2287 N N . GLU A 1 279 ? 0.191 -4.830 -8.286 1.00 97.81 279 GLU A N 1
ATOM 2288 C CA . GLU A 1 279 ? -0.241 -4.177 -9.523 1.00 97.81 279 GLU A CA 1
ATOM 2289 C C . GLU A 1 279 ? 0.790 -3.175 -10.032 1.00 97.81 279 GLU A C 1
ATOM 2291 O O . GLU A 1 279 ? 1.072 -3.152 -11.232 1.00 97.81 279 GLU A O 1
ATOM 2296 N N . LYS A 1 280 ? 1.393 -2.389 -9.134 1.00 98.06 280 LYS A N 1
ATOM 2297 C CA . LYS A 1 280 ? 2.482 -1.480 -9.492 1.00 98.06 280 LYS A CA 1
ATOM 2298 C C . LYS A 1 280 ? 3.664 -2.251 -10.079 1.00 98.06 280 LYS A C 1
ATOM 2300 O O . LYS A 1 280 ? 4.060 -1.975 -11.202 1.00 98.06 280 LYS A O 1
ATOM 2305 N N . ALA A 1 281 ? 4.131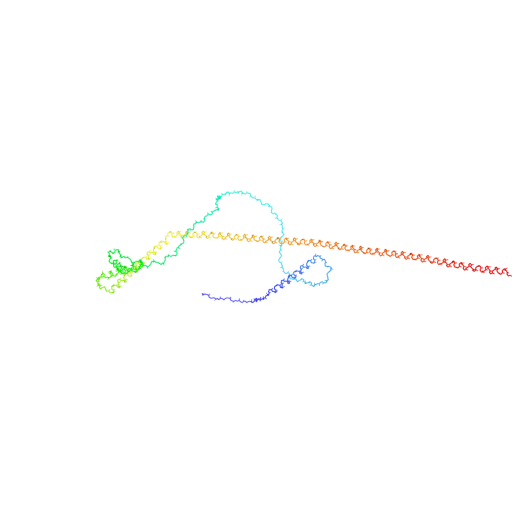 -3.302 -9.406 1.00 97.62 281 ALA A N 1
ATOM 2306 C CA . ALA A 1 281 ? 5.226 -4.132 -9.908 1.00 97.62 281 ALA A CA 1
ATOM 2307 C C . ALA A 1 281 ? 4.908 -4.786 -11.269 1.00 97.62 281 ALA A C 1
ATOM 2309 O O . ALA A 1 281 ? 5.795 -4.957 -12.107 1.00 97.62 281 ALA A O 1
ATOM 2310 N N . ARG A 1 282 ? 3.644 -5.156 -11.521 1.00 97.62 282 ARG A N 1
ATOM 2311 C CA . ARG A 1 282 ? 3.205 -5.645 -12.839 1.00 97.62 282 ARG A CA 1
ATOM 2312 C C . ARG A 1 282 ? 3.283 -4.552 -13.905 1.00 97.62 282 ARG A C 1
ATOM 2314 O O . ARG A 1 282 ? 3.764 -4.842 -14.999 1.00 97.62 282 ARG A O 1
ATOM 2321 N N . LYS A 1 283 ? 2.831 -3.331 -13.602 1.00 98.12 283 LYS A N 1
ATOM 2322 C CA . LYS A 1 283 ? 2.906 -2.179 -14.516 1.00 98.12 283 LYS A CA 1
ATOM 2323 C C . LYS A 1 283 ? 4.354 -1.813 -14.827 1.00 98.12 283 LYS A C 1
ATOM 2325 O O . LYS A 1 283 ? 4.694 -1.750 -16.003 1.00 98.12 283 LYS A O 1
ATOM 2330 N N . ASP A 1 284 ? 5.203 -1.723 -13.808 1.00 98.00 284 ASP A N 1
ATOM 2331 C CA . ASP A 1 284 ? 6.625 -1.397 -13.957 1.00 98.00 284 ASP A CA 1
ATOM 2332 C C . ASP A 1 284 ? 7.334 -2.420 -14.868 1.00 98.00 284 ASP A C 1
ATOM 2334 O O . ASP A 1 284 ? 8.066 -2.049 -15.779 1.00 98.00 284 ASP A O 1
ATOM 2338 N N . ARG A 1 285 ? 7.039 -3.723 -14.723 1.00 97.81 285 ARG A N 1
ATOM 2339 C CA . ARG A 1 285 ? 7.572 -4.770 -15.623 1.00 97.81 285 ARG A CA 1
ATOM 2340 C C . ARG A 1 285 ? 7.093 -4.639 -17.069 1.00 97.81 285 ARG A C 1
ATOM 2342 O O . ARG A 1 285 ? 7.804 -5.034 -17.994 1.00 97.81 285 ARG A O 1
ATOM 2349 N N . ILE A 1 286 ? 5.857 -4.193 -17.281 1.00 97.88 286 ILE A N 1
ATOM 2350 C CA . ILE A 1 286 ? 5.321 -3.968 -18.630 1.00 97.88 286 ILE A CA 1
ATOM 2351 C C . ILE A 1 286 ? 5.996 -2.741 -19.245 1.00 97.88 286 ILE A C 1
ATOM 2353 O O . ILE A 1 286 ? 6.425 -2.801 -20.396 1.00 97.88 286 ILE A O 1
ATOM 2357 N N . GLU A 1 287 ? 6.133 -1.666 -18.473 1.00 98.00 287 GLU A N 1
ATOM 2358 C CA . GLU A 1 287 ? 6.822 -0.445 -18.876 1.00 98.00 287 GLU A CA 1
ATOM 2359 C C . GLU A 1 287 ? 8.289 -0.717 -19.224 1.00 98.00 287 GLU A C 1
ATOM 2361 O O . GLU A 1 287 ? 8.728 -0.360 -20.313 1.00 98.00 287 GLU A O 1
ATOM 2366 N N . GLU A 1 288 ? 9.012 -1.469 -18.393 1.00 97.62 288 GLU A N 1
ATOM 2367 C CA . GLU A 1 288 ? 10.390 -1.892 -18.664 1.00 97.62 288 GLU A CA 1
ATOM 2368 C C . GLU A 1 288 ? 10.498 -2.657 -19.992 1.00 97.62 288 GLU A C 1
ATOM 2370 O O . GLU A 1 288 ? 11.360 -2.369 -20.824 1.00 97.62 288 GLU A O 1
ATOM 2375 N N . LYS A 1 289 ? 9.585 -3.603 -20.253 1.00 97.88 289 LYS A N 1
ATOM 2376 C CA . LYS A 1 289 ? 9.552 -4.328 -21.534 1.00 97.88 289 LYS A CA 1
ATOM 2377 C C . LYS A 1 289 ? 9.265 -3.408 -22.717 1.00 97.88 289 LYS A C 1
ATOM 2379 O O . LYS A 1 289 ? 9.834 -3.624 -23.788 1.00 97.88 289 LYS A O 1
ATOM 2384 N N . ASN A 1 290 ? 8.393 -2.417 -22.548 1.00 98.19 290 ASN A N 1
ATOM 2385 C CA . ASN A 1 290 ? 8.085 -1.441 -23.590 1.00 98.19 290 ASN A CA 1
ATOM 2386 C C . ASN A 1 290 ? 9.300 -0.554 -23.884 1.00 98.19 290 ASN A C 1
ATOM 2388 O O . ASN A 1 290 ? 9.686 -0.438 -25.045 1.00 98.19 290 ASN A O 1
ATOM 2392 N N . LEU A 1 291 ? 9.968 -0.043 -22.848 1.00 98.12 291 LEU A N 1
ATOM 2393 C CA . LEU A 1 291 ? 11.208 0.724 -22.979 1.00 98.12 291 LEU A CA 1
ATOM 2394 C C . LEU A 1 291 ? 12.306 -0.101 -23.660 1.00 98.12 291 LEU A C 1
ATOM 2396 O O . LEU A 1 291 ? 12.961 0.374 -24.581 1.00 98.12 291 LEU A O 1
ATOM 2400 N N . MET A 1 292 ? 12.464 -1.375 -23.295 1.00 97.56 292 MET A N 1
ATOM 2401 C CA . MET A 1 292 ? 13.430 -2.267 -23.945 1.00 97.56 292 MET A CA 1
ATOM 2402 C C . MET A 1 292 ? 13.128 -2.493 -25.430 1.00 97.56 292 MET A C 1
ATOM 2404 O O . MET A 1 292 ? 14.055 -2.617 -26.234 1.00 97.56 292 MET A O 1
ATOM 2408 N N . ARG A 1 293 ? 11.849 -2.551 -25.821 1.00 97.25 293 ARG A N 1
ATOM 2409 C CA . ARG A 1 293 ? 11.453 -2.617 -27.237 1.00 97.25 293 ARG A CA 1
ATOM 2410 C C . ARG A 1 293 ? 11.774 -1.315 -27.961 1.00 97.25 293 ARG A C 1
ATOM 2412 O O . ARG A 1 293 ? 12.351 -1.377 -29.041 1.00 97.25 293 ARG A O 1
ATOM 2419 N N . GLU A 1 294 ? 11.473 -0.171 -27.354 1.00 98.25 294 GLU A N 1
ATOM 2420 C CA . GLU A 1 294 ? 11.770 1.145 -27.925 1.00 98.25 294 GLU A CA 1
ATOM 2421 C C . GLU A 1 294 ? 13.280 1.351 -28.115 1.00 98.25 294 GLU A C 1
ATOM 2423 O O . GLU A 1 294 ? 13.726 1.757 -29.186 1.00 98.25 294 GLU A O 1
ATOM 2428 N N . VAL A 1 295 ? 14.093 0.983 -27.121 1.00 98.19 295 VAL A N 1
ATOM 2429 C CA . VAL A 1 295 ? 15.560 1.031 -27.216 1.00 98.19 295 VAL A CA 1
ATOM 2430 C C . VAL A 1 295 ? 16.064 0.142 -28.352 1.00 98.19 295 VAL A C 1
ATOM 2432 O O . VAL A 1 295 ? 16.927 0.560 -29.125 1.00 98.19 295 VAL A O 1
ATOM 2435 N N . ARG A 1 296 ? 15.525 -1.077 -28.495 1.00 97.38 296 ARG A N 1
ATOM 2436 C CA . ARG A 1 296 ? 15.886 -1.964 -29.613 1.00 97.38 296 ARG A CA 1
ATOM 2437 C C . ARG A 1 296 ? 15.494 -1.361 -30.956 1.00 97.38 296 ARG A C 1
ATOM 2439 O O . ARG A 1 296 ? 16.309 -1.388 -31.870 1.00 97.38 296 ARG A O 1
ATOM 2446 N N . GLN A 1 297 ? 14.295 -0.797 -31.067 1.00 98.12 297 GLN A N 1
ATOM 2447 C CA . GLN A 1 297 ? 13.836 -0.140 -32.285 1.00 98.12 297 GLN A CA 1
ATOM 2448 C C . GLN A 1 297 ? 14.760 1.021 -32.668 1.00 98.12 297 GLN A C 1
ATOM 2450 O O . GLN A 1 297 ? 15.292 1.024 -33.775 1.00 98.12 297 GLN A O 1
ATOM 2455 N N . LYS A 1 298 ? 15.054 1.933 -31.734 1.00 98.31 298 LYS A N 1
ATOM 2456 C CA . LYS A 1 298 ? 15.981 3.053 -31.970 1.00 98.31 298 LYS A CA 1
ATOM 2457 C C . LYS A 1 298 ? 17.385 2.581 -32.337 1.00 98.31 298 LYS A C 1
ATOM 2459 O O . LYS A 1 298 ? 18.051 3.198 -33.162 1.00 98.31 298 LYS A O 1
ATOM 2464 N N . LYS A 1 299 ? 17.843 1.465 -31.760 1.00 98.12 299 LYS A N 1
ATOM 2465 C CA . LYS A 1 299 ? 19.119 0.849 -32.140 1.00 98.12 299 LYS A CA 1
ATOM 2466 C C . LYS A 1 299 ? 19.104 0.383 -33.598 1.00 98.12 299 LYS A C 1
ATOM 2468 O O . LYS A 1 299 ? 20.077 0.639 -34.302 1.00 98.12 299 LYS A O 1
ATOM 2473 N N . TYR A 1 300 ? 18.030 -0.264 -34.050 1.00 98.19 300 TYR A N 1
ATOM 2474 C CA . TYR A 1 300 ? 17.887 -0.663 -35.454 1.00 98.19 300 TYR A CA 1
ATOM 2475 C C . TYR A 1 300 ? 17.787 0.546 -36.388 1.00 98.19 300 TYR A C 1
ATOM 2477 O O . TYR A 1 300 ? 18.462 0.577 -37.411 1.00 98.19 300 TYR A O 1
ATOM 2485 N N . GLU A 1 301 ? 17.015 1.569 -36.019 1.00 98.00 301 GLU A N 1
ATOM 2486 C CA . GLU A 1 301 ? 16.912 2.820 -36.781 1.00 98.00 301 GLU A CA 1
ATOM 2487 C C . GLU A 1 301 ? 18.281 3.496 -36.936 1.00 98.00 301 GLU A C 1
ATOM 2489 O O . GLU A 1 301 ? 18.663 3.874 -38.043 1.00 98.00 301 GLU A O 1
ATOM 2494 N N . LEU A 1 302 ? 19.066 3.572 -35.856 1.00 98.25 302 LEU A N 1
ATOM 2495 C CA . LEU A 1 302 ? 20.421 4.122 -35.888 1.00 98.25 302 LEU A CA 1
ATOM 2496 C C . LEU A 1 302 ? 21.364 3.285 -36.763 1.00 98.25 302 LEU A C 1
ATOM 2498 O O . LEU A 1 302 ? 22.144 3.845 -37.530 1.00 98.25 302 LEU A O 1
ATOM 2502 N N . GLN A 1 303 ? 21.301 1.954 -36.662 1.00 97.75 303 GLN A N 1
ATOM 2503 C CA . GLN A 1 303 ? 22.095 1.059 -37.507 1.00 97.75 303 GLN A CA 1
ATOM 2504 C C . GLN A 1 303 ? 21.770 1.259 -38.990 1.00 97.75 303 GLN A C 1
ATOM 2506 O O . GLN A 1 303 ? 22.686 1.419 -39.793 1.00 97.75 303 GLN A O 1
ATOM 2511 N N . ASN A 1 304 ? 20.486 1.330 -39.340 1.00 97.94 304 ASN A N 1
ATOM 2512 C CA . ASN A 1 304 ? 20.047 1.570 -40.713 1.00 97.94 304 ASN A CA 1
ATOM 2513 C C . ASN A 1 304 ? 20.485 2.952 -41.213 1.00 97.94 304 ASN A C 1
ATOM 2515 O O . ASN A 1 304 ? 20.970 3.069 -42.335 1.00 97.94 304 ASN A O 1
ATOM 2519 N N . ALA A 1 305 ? 20.385 3.987 -40.374 1.00 97.69 305 ALA A N 1
ATOM 2520 C CA . ALA A 1 305 ? 20.865 5.324 -40.715 1.00 97.69 305 ALA A CA 1
ATOM 2521 C C . ALA A 1 305 ? 22.384 5.345 -40.958 1.00 97.69 305 ALA A C 1
ATOM 2523 O O . ALA A 1 305 ? 22.855 6.005 -41.882 1.00 97.69 305 ALA A O 1
ATOM 2524 N N . LEU A 1 306 ? 23.166 4.614 -40.157 1.00 97.94 306 LEU A N 1
ATOM 2525 C CA . LEU A 1 306 ? 24.612 4.485 -40.356 1.00 97.94 306 LEU A CA 1
ATOM 2526 C C . LEU A 1 306 ? 24.947 3.759 -41.661 1.00 97.94 306 LEU A C 1
ATOM 2528 O O . LEU A 1 306 ? 25.796 4.245 -42.405 1.00 97.94 306 LEU A O 1
ATOM 2532 N N . ILE A 1 307 ? 24.276 2.640 -41.949 1.00 97.81 307 ILE A N 1
ATOM 2533 C CA . ILE A 1 307 ? 24.464 1.884 -43.196 1.00 97.81 307 ILE A CA 1
ATOM 2534 C C . ILE A 1 307 ? 24.134 2.770 -44.397 1.00 97.81 307 ILE A C 1
ATOM 2536 O O . ILE A 1 307 ? 24.997 2.975 -45.244 1.00 97.81 307 ILE A O 1
ATOM 2540 N N . SER A 1 308 ? 22.954 3.394 -44.406 1.00 98.00 308 SER A N 1
ATOM 2541 C CA . SER A 1 308 ? 22.532 4.277 -45.497 1.00 98.00 308 SER A CA 1
ATOM 2542 C C . SER A 1 308 ? 23.504 5.445 -45.701 1.00 98.00 308 SER A C 1
ATOM 2544 O O . SER A 1 308 ? 23.854 5.781 -46.829 1.00 98.00 308 SER A O 1
ATOM 2546 N N . ASN A 1 309 ? 24.026 6.038 -44.623 1.00 98.00 309 ASN A N 1
ATOM 2547 C CA . ASN A 1 309 ? 25.035 7.093 -44.732 1.00 98.00 309 ASN A CA 1
ATOM 2548 C C . ASN A 1 309 ? 26.355 6.599 -45.344 1.00 98.00 309 ASN A C 1
ATOM 2550 O O . ASN A 1 309 ? 26.998 7.344 -46.088 1.00 98.00 309 ASN A O 1
ATOM 2554 N N . LEU A 1 310 ? 26.788 5.379 -45.018 1.00 97.62 310 LEU A N 1
ATOM 2555 C CA . LEU A 1 310 ? 27.996 4.785 -45.593 1.00 97.62 310 LEU A CA 1
ATOM 2556 C C . LEU A 1 310 ? 27.802 4.438 -47.070 1.00 97.62 310 LEU A C 1
ATOM 2558 O O . LEU A 1 310 ? 28.686 4.739 -47.870 1.00 97.62 310 LEU A O 1
ATOM 2562 N N . GLU A 1 311 ? 26.649 3.874 -47.429 1.00 97.25 311 GLU A N 1
ATOM 2563 C CA . GLU A 1 311 ? 26.261 3.589 -48.813 1.00 97.25 311 GLU A CA 1
ATOM 2564 C C . GLU A 1 311 ? 26.245 4.875 -49.644 1.00 97.25 311 GLU A C 1
ATOM 2566 O O . GLU A 1 311 ? 26.967 4.966 -50.635 1.00 97.25 311 GLU A O 1
ATOM 2571 N N . ASN A 1 312 ? 25.569 5.924 -49.166 1.00 97.50 312 ASN A N 1
ATOM 2572 C CA . ASN A 1 312 ? 25.526 7.225 -49.841 1.00 97.50 312 ASN A CA 1
ATOM 2573 C C . ASN A 1 312 ? 26.931 7.817 -50.051 1.00 97.50 312 ASN A C 1
ATOM 2575 O O . ASN A 1 312 ? 27.246 8.333 -51.124 1.00 97.50 312 ASN A O 1
ATOM 2579 N N . ARG A 1 313 ? 27.812 7.743 -49.042 1.00 96.81 313 ARG A N 1
ATOM 2580 C CA . ARG A 1 313 ? 29.203 8.217 -49.176 1.00 96.81 313 ARG A CA 1
ATOM 2581 C C . ARG A 1 313 ? 30.002 7.383 -50.172 1.00 96.81 313 ARG A C 1
ATOM 2583 O O . ARG A 1 313 ? 30.837 7.930 -50.893 1.00 96.81 313 ARG A O 1
ATOM 2590 N N . TYR A 1 314 ? 29.784 6.071 -50.195 1.00 97.56 314 TYR A N 1
ATOM 2591 C CA . TYR A 1 314 ? 30.431 5.181 -51.149 1.00 97.56 314 TYR A CA 1
ATOM 2592 C C . TYR A 1 314 ? 29.979 5.489 -52.579 1.00 97.56 314 TYR A C 1
ATOM 2594 O O . TYR A 1 314 ? 30.830 5.666 -53.449 1.00 97.56 314 TYR A O 1
ATOM 2602 N N . GLU A 1 315 ? 28.677 5.651 -52.809 1.00 97.50 315 GLU A N 1
ATOM 2603 C CA . GLU A 1 315 ? 28.113 6.031 -54.107 1.00 97.50 315 GLU A CA 1
ATOM 2604 C C . GLU A 1 315 ? 28.667 7.369 -54.601 1.00 97.50 315 GLU A C 1
ATOM 2606 O O . GLU A 1 315 ? 29.151 7.453 -55.731 1.00 97.50 315 GLU A O 1
ATOM 2611 N N . GLN A 1 316 ? 28.704 8.389 -53.736 1.00 96.88 316 GLN A N 1
ATOM 2612 C CA . GLN A 1 316 ? 29.319 9.683 -54.050 1.00 96.88 316 GLN A CA 1
ATOM 2613 C C . GLN A 1 316 ? 30.789 9.531 -54.455 1.00 96.88 316 GLN A C 1
ATOM 2615 O O . GLN A 1 316 ? 31.232 10.118 -55.442 1.00 96.88 316 GLN A O 1
ATOM 2620 N N . ARG A 1 317 ? 31.560 8.715 -53.724 1.00 97.12 317 ARG A N 1
ATOM 2621 C CA . ARG A 1 317 ? 32.973 8.474 -54.038 1.00 97.12 317 ARG A CA 1
ATOM 2622 C C . ARG A 1 317 ? 33.150 7.736 -55.363 1.00 97.12 317 ARG A C 1
ATOM 2624 O O . ARG A 1 317 ? 34.050 8.080 -56.125 1.00 97.12 317 ARG A O 1
ATOM 2631 N N . VAL A 1 318 ? 32.319 6.735 -55.641 1.00 97.50 318 VAL A N 1
ATOM 2632 C CA . VAL A 1 318 ? 32.336 6.010 -56.918 1.00 97.50 318 VAL A CA 1
ATOM 2633 C C . VAL A 1 318 ? 32.010 6.953 -58.071 1.00 97.50 318 VAL A C 1
ATOM 2635 O O . VAL A 1 318 ? 32.684 6.890 -59.096 1.00 97.50 318 VAL A O 1
ATOM 2638 N N . GLN A 1 319 ? 31.030 7.843 -57.902 1.00 96.94 319 GLN A N 1
ATOM 2639 C CA . GLN A 1 319 ? 30.679 8.824 -58.923 1.00 96.94 319 GLN A CA 1
ATOM 2640 C C . GLN A 1 319 ? 31.843 9.780 -59.208 1.00 96.94 319 GLN A C 1
ATOM 2642 O O . GLN A 1 319 ? 32.250 9.905 -60.356 1.00 96.94 319 GLN A O 1
ATOM 2647 N N . LEU A 1 320 ? 32.469 10.343 -58.169 1.00 97.00 320 LEU A N 1
ATOM 2648 C CA . LEU A 1 320 ? 33.645 11.206 -58.333 1.00 97.00 320 LEU A CA 1
ATOM 2649 C C . LEU A 1 320 ? 34.802 10.501 -59.055 1.00 97.00 320 LEU A C 1
ATOM 2651 O O . LEU A 1 320 ? 35.459 11.104 -59.898 1.00 97.00 320 LEU A O 1
ATOM 2655 N N . LEU A 1 321 ? 35.052 9.222 -58.754 1.00 97.06 321 LEU A N 1
ATOM 2656 C CA . LEU A 1 321 ? 36.091 8.441 -59.433 1.00 97.06 321 LEU A CA 1
ATOM 2657 C C . LEU A 1 321 ? 35.758 8.169 -60.905 1.00 97.06 321 LEU A C 1
ATOM 2659 O O . LEU A 1 321 ? 36.671 8.125 -61.731 1.00 97.06 321 LEU A O 1
ATOM 2663 N N . LYS A 1 322 ? 34.477 7.976 -61.245 1.00 96.88 322 LYS A N 1
ATOM 2664 C CA . LYS A 1 322 ? 34.036 7.847 -62.642 1.00 96.88 322 LYS A CA 1
ATOM 2665 C C . LYS A 1 322 ? 34.269 9.150 -63.399 1.00 96.88 322 LYS A C 1
ATOM 2667 O O . LYS A 1 322 ? 34.929 9.106 -64.432 1.00 96.88 322 LYS A O 1
ATOM 2672 N N . ASP A 1 323 ? 33.828 10.273 -62.838 1.00 96.69 323 ASP A N 1
ATOM 2673 C CA . ASP A 1 323 ? 34.003 11.599 -63.438 1.00 96.69 323 ASP A CA 1
ATOM 2674 C C . ASP A 1 323 ? 35.500 11.931 -63.616 1.00 96.69 323 ASP A C 1
ATOM 2676 O O . ASP A 1 323 ? 35.922 12.467 -64.637 1.00 96.69 323 ASP A O 1
ATOM 2680 N N . GLU A 1 324 ? 36.347 11.582 -62.640 1.00 96.75 324 GLU A N 1
ATOM 2681 C CA . GLU A 1 324 ? 37.797 11.787 -62.729 1.00 96.75 324 GLU A CA 1
ATOM 2682 C C . GLU A 1 324 ? 38.453 10.877 -63.782 1.00 96.75 324 GLU A C 1
ATOM 2684 O O . GLU A 1 324 ? 39.375 11.294 -64.485 1.00 96.75 324 GLU A O 1
ATOM 2689 N N . LYS A 1 325 ? 37.988 9.629 -63.917 1.00 96.44 325 LYS A N 1
ATOM 2690 C CA . LYS A 1 325 ? 38.455 8.713 -64.966 1.00 96.44 325 LYS A CA 1
ATOM 2691 C C . LYS A 1 325 ? 38.071 9.219 -66.357 1.00 96.44 325 LYS A C 1
ATOM 2693 O O . LYS A 1 325 ? 38.905 9.149 -67.255 1.00 96.44 325 LYS A O 1
ATOM 2698 N N . GLU A 1 326 ? 36.851 9.721 -66.520 1.00 96.50 326 GLU A N 1
ATOM 2699 C CA . GLU A 1 326 ? 36.367 10.316 -67.768 1.00 96.50 326 GLU A CA 1
ATOM 2700 C C . GLU A 1 326 ? 37.213 11.535 -68.154 1.00 96.50 326 GLU A C 1
ATOM 2702 O O . GLU A 1 326 ? 37.782 11.551 -69.242 1.00 96.50 326 GLU A O 1
ATOM 2707 N N . LYS A 1 327 ? 37.454 12.465 -67.218 1.00 96.44 327 LYS A N 1
ATOM 2708 C CA . LYS A 1 327 ? 38.350 13.616 -67.442 1.00 96.44 327 LYS A CA 1
ATOM 2709 C C . LYS A 1 327 ? 39.760 13.205 -67.865 1.00 96.44 327 LYS A C 1
ATOM 2711 O O . LYS A 1 327 ? 40.292 13.739 -68.833 1.00 96.44 327 LYS A O 1
ATOM 2716 N N . ARG A 1 328 ? 40.367 12.221 -67.187 1.00 94.19 328 ARG A N 1
ATOM 2717 C CA . ARG A 1 328 ? 41.696 11.706 -67.576 1.00 94.19 328 ARG A CA 1
ATOM 2718 C C . ARG A 1 328 ? 41.692 11.085 -68.973 1.00 94.19 328 ARG A C 1
ATOM 2720 O O . ARG A 1 328 ? 42.694 11.165 -69.679 1.00 94.19 328 ARG A O 1
ATOM 2727 N N . GLN A 1 329 ? 40.596 10.438 -69.363 1.00 95.44 329 GLN A N 1
ATOM 2728 C CA . GLN A 1 329 ? 40.455 9.875 -70.700 1.00 95.44 329 GLN A CA 1
ATOM 2729 C C . GLN A 1 329 ? 40.342 10.982 -71.756 1.00 95.44 329 GLN A C 1
ATOM 2731 O O . GLN A 1 329 ? 41.043 10.917 -72.764 1.00 95.44 329 GLN A O 1
ATOM 2736 N N . GLU A 1 330 ? 39.545 12.022 -71.505 1.00 95.25 330 GLU A N 1
ATOM 2737 C CA . GLU A 1 330 ? 39.449 13.200 -72.375 1.00 95.25 330 GLU A CA 1
ATOM 2738 C C . GLU A 1 330 ? 40.807 13.903 -72.540 1.00 95.25 330 GLU A C 1
ATOM 2740 O O . GLU A 1 330 ? 41.214 14.215 -73.661 1.00 95.25 330 GLU A O 1
ATOM 2745 N N . GLU A 1 331 ? 41.553 14.093 -71.447 1.00 95.00 331 GLU A N 1
ATOM 2746 C CA . GLU A 1 331 ? 42.911 14.649 -71.473 1.00 95.00 331 GLU A CA 1
ATOM 2747 C C . GLU A 1 331 ? 43.865 13.789 -72.316 1.00 95.00 331 GLU A C 1
ATOM 2749 O O . GLU A 1 331 ? 44.598 14.313 -73.158 1.00 95.00 331 GLU A O 1
ATOM 2754 N N . ALA A 1 332 ? 43.830 12.463 -72.149 1.00 94.31 332 ALA A N 1
ATOM 2755 C CA . ALA A 1 332 ? 44.642 11.544 -72.943 1.00 94.31 332 ALA A CA 1
ATOM 2756 C C . ALA A 1 332 ? 44.281 11.593 -74.439 1.00 94.31 332 ALA A C 1
ATOM 2758 O O . ALA A 1 332 ? 45.170 11.553 -75.294 1.00 94.31 332 ALA A O 1
ATOM 2759 N N . GLU A 1 333 ? 42.995 11.724 -74.777 1.00 95.56 333 GLU A N 1
ATOM 2760 C CA . GLU A 1 333 ? 42.537 11.900 -76.157 1.00 95.56 333 GLU A CA 1
ATOM 2761 C C . GLU A 1 333 ? 42.986 13.239 -76.753 1.00 95.56 333 GLU A C 1
ATOM 2763 O O . GLU A 1 333 ? 43.381 13.286 -77.923 1.00 95.56 333 GLU A O 1
ATOM 2768 N N . LEU A 1 334 ? 42.967 14.321 -75.968 1.00 94.69 334 LEU A N 1
ATOM 2769 C CA . LEU A 1 334 ? 43.484 15.630 -76.375 1.00 94.69 334 LEU A CA 1
ATOM 2770 C C . LEU A 1 334 ? 44.992 15.580 -76.633 1.00 94.69 334 LEU A C 1
ATOM 2772 O O . LEU A 1 334 ? 45.435 16.040 -77.687 1.00 94.69 334 LEU A O 1
ATOM 2776 N N . ILE A 1 335 ? 45.768 14.957 -75.741 1.00 94.38 335 ILE A N 1
ATOM 2777 C CA . ILE A 1 335 ? 47.212 14.747 -75.932 1.00 94.38 335 ILE A CA 1
ATOM 2778 C C . ILE A 1 335 ? 47.462 13.915 -77.195 1.00 94.38 335 ILE A C 1
ATOM 2780 O O . ILE A 1 335 ? 48.277 14.289 -78.036 1.00 94.38 335 ILE A O 1
ATOM 2784 N N . ALA A 1 336 ? 46.715 12.826 -77.398 1.00 94.69 336 ALA A N 1
ATOM 2785 C CA . ALA A 1 336 ? 46.846 11.999 -78.595 1.00 94.69 336 ALA A CA 1
ATOM 2786 C C . ALA A 1 336 ? 46.510 12.770 -79.886 1.00 94.69 336 ALA A C 1
ATOM 2788 O O . ALA A 1 336 ? 47.181 12.583 -80.904 1.00 94.69 336 ALA A O 1
ATOM 2789 N N . LYS A 1 337 ? 45.492 13.644 -79.870 1.00 94.62 337 LYS A N 1
ATOM 2790 C CA . LYS A 1 337 ? 45.168 14.541 -80.995 1.00 94.62 337 LYS A CA 1
ATOM 2791 C C . LYS A 1 337 ? 46.283 15.562 -81.235 1.00 94.62 337 LYS A C 1
ATOM 2793 O O . LYS A 1 337 ? 46.668 15.743 -82.388 1.00 94.62 337 LYS A O 1
ATOM 2798 N N . SER A 1 338 ? 46.827 16.167 -80.178 1.00 94.38 338 SER A N 1
ATOM 2799 C CA . SER A 1 338 ? 47.957 17.102 -80.259 1.00 94.38 338 SER A CA 1
ATOM 2800 C C . SER A 1 338 ? 49.180 16.440 -80.893 1.00 94.38 338 SER A C 1
ATOM 2802 O O . SER A 1 338 ? 49.675 16.924 -81.906 1.00 94.38 338 SER A O 1
ATOM 2804 N N . ASN A 1 339 ? 49.581 15.263 -80.402 1.00 93.88 339 ASN A N 1
ATOM 2805 C CA . ASN A 1 339 ? 50.725 14.513 -80.930 1.00 93.88 339 ASN A CA 1
ATOM 2806 C C . ASN A 1 339 ? 50.530 14.117 -82.404 1.00 93.88 339 ASN A C 1
ATOM 2808 O O . ASN A 1 339 ? 51.472 14.140 -83.194 1.00 93.88 339 ASN A O 1
ATOM 2812 N N . LYS A 1 340 ? 49.301 13.758 -82.810 1.00 94.81 340 LYS A N 1
ATOM 2813 C CA . LYS A 1 340 ? 48.982 13.489 -84.225 1.00 94.81 340 LYS A CA 1
ATOM 2814 C C . LYS A 1 340 ? 49.152 14.738 -85.090 1.00 94.81 340 LYS A C 1
ATOM 2816 O O . LYS A 1 340 ? 49.682 14.633 -86.194 1.00 94.81 340 LYS A O 1
ATOM 2821 N N . MET A 1 341 ? 48.693 15.892 -84.609 1.00 92.88 341 MET A N 1
ATOM 2822 C CA . MET A 1 341 ? 48.819 17.167 -85.316 1.00 92.88 341 MET A CA 1
ATOM 2823 C C . MET A 1 341 ? 50.277 17.617 -85.423 1.00 92.88 341 MET A C 1
ATOM 2825 O O . MET A 1 341 ? 50.697 18.014 -86.506 1.00 92.88 341 MET A O 1
ATOM 2829 N N . GLU A 1 342 ? 51.051 17.497 -84.346 1.00 93.38 342 GLU A N 1
ATOM 2830 C CA . GLU A 1 342 ? 52.488 17.784 -84.324 1.00 93.38 342 GLU A CA 1
ATOM 2831 C C . GLU A 1 342 ? 53.243 16.897 -85.322 1.00 93.38 342 GLU A C 1
ATOM 2833 O O . GLU A 1 342 ? 53.916 17.406 -86.213 1.00 93.38 342 GLU A O 1
ATOM 2838 N N . ASN A 1 343 ? 53.008 15.581 -85.305 1.00 94.12 343 ASN A N 1
ATOM 2839 C CA . ASN A 1 343 ? 53.607 14.650 -86.268 1.00 94.12 343 ASN A CA 1
ATOM 2840 C C . ASN A 1 343 ? 53.221 14.983 -87.726 1.00 94.12 343 ASN A C 1
ATOM 2842 O O . ASN A 1 343 ? 54.046 14.913 -88.637 1.00 94.12 343 ASN A O 1
ATOM 2846 N N . LEU A 1 344 ? 51.969 15.387 -87.981 1.00 93.56 344 LEU A N 1
ATOM 2847 C CA . LEU A 1 344 ? 51.558 15.863 -89.308 1.00 93.56 344 LEU A CA 1
ATOM 2848 C C . LEU A 1 344 ? 52.303 17.140 -89.717 1.00 9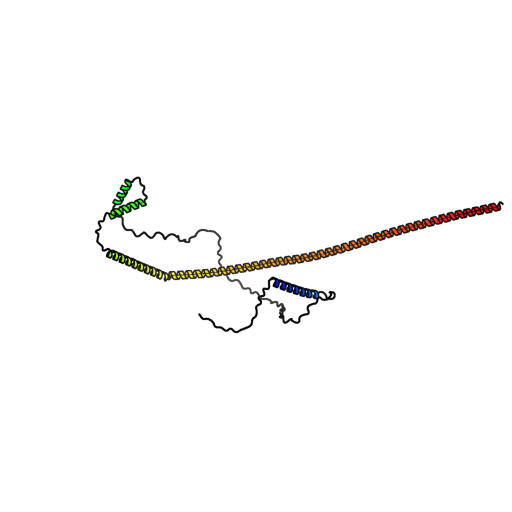3.56 344 LEU A C 1
ATOM 2850 O O . LEU A 1 344 ? 52.705 17.259 -90.877 1.00 93.56 344 LEU A O 1
ATOM 2854 N N . GLN A 1 345 ? 52.501 18.082 -88.793 1.00 92.88 345 GLN A N 1
ATOM 2855 C CA . GLN A 1 345 ? 53.271 19.300 -89.043 1.00 92.88 345 GLN A CA 1
ATOM 2856 C C . GLN A 1 345 ? 54.740 18.984 -89.340 1.00 92.88 345 GLN A C 1
ATOM 2858 O O . GLN A 1 345 ? 55.263 19.487 -90.335 1.00 92.88 345 GLN A O 1
ATOM 2863 N N . GLU A 1 346 ? 55.374 18.103 -88.564 1.00 93.62 346 GLU A N 1
ATOM 2864 C CA . GLU A 1 346 ? 56.735 17.611 -88.814 1.00 93.62 346 GLU A CA 1
ATOM 2865 C C . GLU A 1 346 ? 56.846 16.955 -90.194 1.00 93.62 346 GLU A C 1
ATOM 2867 O O . GLU A 1 346 ? 57.735 17.288 -90.978 1.00 93.62 346 GLU A O 1
ATOM 2872 N N . LYS A 1 347 ? 55.890 16.089 -90.561 1.00 93.75 347 LYS A N 1
ATOM 2873 C CA . LYS A 1 347 ? 55.835 15.475 -91.898 1.00 93.75 347 LYS A CA 1
ATOM 2874 C C . LYS A 1 347 ? 55.675 16.506 -93.011 1.00 93.75 347 LYS A C 1
ATOM 2876 O O . LYS A 1 347 ? 56.294 16.362 -94.064 1.00 93.75 347 LYS A O 1
ATOM 2881 N N . MET A 1 348 ? 54.866 17.547 -92.813 1.00 93.31 348 MET A N 1
ATOM 2882 C CA . MET A 1 348 ? 54.751 18.637 -93.784 1.00 93.31 348 MET A CA 1
ATOM 2883 C C . MET A 1 348 ? 56.041 19.450 -93.891 1.00 93.31 348 MET A C 1
ATOM 2885 O O . MET A 1 348 ? 56.420 19.820 -95.002 1.00 93.31 348 MET A O 1
ATOM 2889 N N . ALA A 1 349 ? 56.717 19.725 -92.774 1.00 93.56 349 ALA A N 1
ATOM 2890 C CA . ALA A 1 349 ? 58.004 20.413 -92.761 1.00 93.56 349 ALA A CA 1
ATOM 2891 C C . ALA A 1 349 ? 59.071 19.601 -93.510 1.00 93.56 349 ALA A C 1
ATOM 2893 O O . ALA A 1 349 ? 59.715 20.140 -94.409 1.00 93.56 349 ALA A O 1
ATOM 2894 N N . LEU A 1 350 ? 59.169 18.294 -93.242 1.00 94.38 350 LEU A N 1
ATOM 2895 C CA . LEU A 1 350 ? 60.035 17.371 -93.981 1.00 94.38 350 LEU A CA 1
ATOM 2896 C C . LEU A 1 350 ? 59.691 17.344 -95.472 1.00 94.38 350 LEU A C 1
ATOM 2898 O O . LEU A 1 350 ? 60.578 17.436 -96.315 1.00 94.38 350 LEU A O 1
ATOM 2902 N N . ARG A 1 351 ? 58.402 17.281 -95.827 1.00 92.75 351 ARG A N 1
ATOM 2903 C CA . ARG A 1 351 ? 57.972 17.324 -97.231 1.00 92.75 351 ARG A CA 1
ATOM 2904 C C . ARG A 1 351 ? 58.378 18.632 -97.906 1.00 92.75 351 ARG A C 1
ATOM 2906 O O . ARG A 1 351 ? 58.824 18.593 -99.049 1.00 92.75 351 ARG A O 1
ATOM 2913 N N . LYS A 1 352 ? 58.242 19.775 -97.226 1.00 93.44 352 LYS A N 1
ATOM 2914 C CA . LYS A 1 352 ? 58.699 21.077 -97.738 1.00 93.44 352 LYS A CA 1
ATOM 2915 C C . LYS A 1 352 ? 60.213 21.088 -97.951 1.00 93.44 352 LYS A C 1
ATOM 2917 O O . LYS A 1 352 ? 60.637 21.467 -99.036 1.00 93.44 352 LYS A O 1
ATOM 2922 N N . GLN A 1 353 ? 60.993 20.616 -96.975 1.00 93.50 353 GLN A N 1
ATOM 2923 C CA . GLN A 1 353 ? 62.452 20.496 -97.088 1.00 93.50 353 GLN A CA 1
ATOM 2924 C C . GLN A 1 353 ? 62.860 19.603 -98.267 1.00 93.50 353 GLN A C 1
ATOM 2926 O O . GLN A 1 353 ? 63.641 20.034 -99.107 1.00 93.50 353 GLN A O 1
ATOM 2931 N N . LEU A 1 354 ? 62.276 18.406 -98.390 1.00 93.00 354 LEU A N 1
ATOM 2932 C CA . LEU A 1 354 ? 62.532 17.495 -99.512 1.00 93.00 354 LEU A CA 1
ATOM 2933 C C . LEU A 1 354 ? 62.149 18.118 -100.858 1.00 93.00 354 LEU A C 1
ATOM 2935 O O . LEU A 1 354 ? 62.898 18.015 -101.820 1.00 93.00 354 LEU A O 1
ATOM 2939 N N . THR A 1 355 ? 61.001 18.796 -100.933 1.00 91.75 355 THR A N 1
ATOM 2940 C CA . THR A 1 355 ? 60.569 19.480 -102.166 1.00 91.75 355 THR A CA 1
ATOM 2941 C C . THR A 1 355 ? 61.550 20.585 -102.555 1.00 91.75 355 THR A C 1
ATOM 2943 O O . THR A 1 355 ? 61.808 20.790 -103.736 1.00 91.75 355 THR A O 1
ATOM 2946 N N . GLN A 1 356 ? 62.098 21.299 -101.573 1.00 92.00 356 GLN A N 1
ATOM 2947 C CA . GLN A 1 356 ? 63.089 22.339 -101.809 1.00 92.00 356 GLN A CA 1
ATOM 2948 C C . GLN A 1 356 ? 64.428 21.756 -102.274 1.00 92.00 356 GLN A C 1
ATOM 2950 O O . GLN A 1 356 ? 64.953 22.225 -103.275 1.00 92.00 356 GLN A O 1
ATOM 2955 N N . GLN A 1 357 ? 64.907 20.678 -101.647 1.00 91.75 357 GLN A N 1
ATOM 2956 C CA . GLN A 1 357 ? 66.098 19.951 -102.103 1.00 91.75 357 GLN A CA 1
ATOM 2957 C C . GLN A 1 357 ? 65.940 19.407 -103.529 1.00 91.75 357 GLN A C 1
ATOM 2959 O O . GLN A 1 357 ? 66.873 19.489 -104.319 1.00 91.75 357 GLN A O 1
ATOM 2964 N N . ILE A 1 358 ? 64.761 18.879 -103.883 1.00 91.81 358 ILE A N 1
ATOM 2965 C CA . ILE A 1 358 ? 64.475 18.431 -105.255 1.00 91.81 358 ILE A CA 1
ATOM 2966 C C . ILE A 1 358 ? 64.591 19.601 -106.231 1.00 91.81 358 ILE A C 1
ATOM 2968 O O . ILE A 1 358 ? 65.285 19.466 -107.229 1.00 91.81 358 ILE A O 1
ATOM 2972 N N . LYS A 1 359 ? 63.980 20.754 -105.929 1.00 90.88 359 LYS A N 1
ATOM 2973 C CA . LYS A 1 359 ? 64.093 21.952 -106.778 1.00 90.88 359 LYS A CA 1
ATOM 2974 C C . LYS A 1 359 ? 65.534 22.433 -106.924 1.00 90.88 359 LYS A C 1
ATOM 2976 O O . LYS A 1 359 ? 65.955 22.751 -108.025 1.00 90.88 359 LYS A O 1
ATOM 2981 N N . GLU A 1 360 ? 66.298 22.456 -105.834 1.00 90.56 360 GLU A N 1
ATOM 2982 C CA . GLU A 1 360 ? 67.719 22.826 -105.863 1.00 90.56 360 GLU A CA 1
ATOM 2983 C C . GLU A 1 360 ? 68.537 21.865 -106.743 1.00 90.56 360 GLU A C 1
ATOM 2985 O O . GLU A 1 360 ? 69.394 22.309 -107.506 1.00 90.56 360 GLU A O 1
ATOM 2990 N N . LEU A 1 361 ? 68.251 20.558 -106.689 1.00 89.19 361 LEU A N 1
ATOM 2991 C CA . LEU A 1 361 ? 68.869 19.556 -107.563 1.00 89.19 361 LEU A CA 1
ATOM 2992 C C . LEU A 1 361 ? 68.424 19.697 -109.026 1.00 89.19 361 LEU A C 1
ATOM 2994 O O . LEU A 1 361 ? 69.254 19.564 -109.923 1.00 89.19 361 LEU A O 1
ATOM 2998 N N . GLU A 1 362 ? 67.145 19.975 -109.280 1.00 88.31 362 GLU A N 1
ATOM 2999 C CA . GLU A 1 362 ? 66.612 20.255 -110.619 1.00 88.31 362 GLU A CA 1
ATOM 3000 C C . GLU A 1 362 ? 67.278 21.492 -111.231 1.00 88.31 362 GLU A C 1
ATOM 3002 O O . GLU A 1 362 ? 67.747 21.430 -112.366 1.00 88.31 362 GLU A O 1
ATOM 3007 N N . ASP A 1 363 ? 67.397 22.585 -110.476 1.00 85.69 363 ASP A N 1
ATOM 3008 C CA . ASP A 1 363 ? 68.091 23.801 -110.905 1.00 85.69 363 ASP A CA 1
ATOM 3009 C C . ASP A 1 363 ? 69.587 23.543 -111.135 1.00 85.69 363 ASP A C 1
ATOM 3011 O O . ASP A 1 363 ? 70.155 24.022 -112.118 1.00 85.69 363 ASP A O 1
ATOM 3015 N N . ALA A 1 364 ? 70.243 22.751 -110.278 1.00 84.31 364 ALA A N 1
ATOM 3016 C CA . ALA A 1 364 ? 71.638 22.355 -110.469 1.00 84.31 364 ALA A CA 1
ATOM 3017 C C . ALA A 1 364 ? 71.837 21.529 -111.753 1.00 84.31 364 ALA A C 1
ATOM 3019 O O . ALA A 1 364 ? 72.777 21.789 -112.508 1.00 84.31 364 ALA A O 1
ATOM 3020 N N . LEU A 1 365 ? 70.937 20.582 -112.038 1.00 81.69 365 LEU A N 1
ATOM 3021 C CA . LEU A 1 365 ? 70.942 19.800 -113.277 1.00 81.69 365 LEU A CA 1
ATOM 3022 C C . LEU A 1 365 ? 70.664 20.678 -114.505 1.00 81.69 365 LEU A C 1
ATOM 3024 O O . LEU A 1 365 ? 71.372 20.582 -115.506 1.00 81.69 365 LEU A O 1
ATOM 3028 N N . LEU A 1 366 ? 69.679 21.575 -114.433 1.00 79.88 366 LEU A N 1
ATOM 3029 C CA . LEU A 1 366 ? 69.366 22.523 -115.508 1.00 79.88 366 LEU A CA 1
ATOM 3030 C C . LEU A 1 366 ? 70.530 23.481 -115.789 1.00 79.88 366 LEU A C 1
ATOM 3032 O O . LEU A 1 366 ? 70.784 23.809 -116.948 1.00 79.88 366 LEU A O 1
ATOM 3036 N N . ASN A 1 367 ? 71.256 23.902 -114.754 1.00 74.88 367 ASN A N 1
ATOM 3037 C CA . ASN A 1 367 ? 72.459 24.716 -114.896 1.00 74.88 367 ASN A CA 1
ATOM 3038 C C . ASN A 1 367 ? 73.630 23.920 -115.492 1.00 74.88 367 ASN A C 1
ATOM 3040 O O . ASN A 1 367 ? 74.366 24.474 -116.303 1.00 74.88 367 ASN A O 1
ATOM 3044 N N . GLN A 1 368 ? 73.770 22.627 -115.176 1.00 72.56 368 GLN A N 1
ATOM 3045 C CA . GLN A 1 368 ? 74.740 21.746 -115.841 1.00 72.56 368 GLN A CA 1
ATOM 3046 C C . GLN A 1 368 ? 74.436 21.514 -117.325 1.00 72.56 368 GLN A C 1
ATOM 3048 O O . GLN A 1 368 ? 75.370 21.350 -118.094 1.00 72.56 368 GLN A O 1
ATOM 3053 N N . MET A 1 369 ? 73.167 21.515 -117.745 1.00 67.44 369 MET A N 1
ATOM 3054 C CA . MET A 1 369 ? 72.804 21.384 -119.167 1.00 67.44 369 MET A CA 1
ATOM 3055 C C . MET A 1 369 ? 72.910 22.694 -119.970 1.00 67.44 369 MET A C 1
ATOM 3057 O O . MET A 1 369 ? 72.744 22.677 -121.189 1.00 67.44 369 MET A O 1
ATOM 3061 N N . ARG A 1 370 ? 73.099 23.839 -119.301 1.00 56.19 370 ARG A N 1
ATOM 3062 C CA . ARG A 1 370 ? 73.283 25.160 -119.931 1.00 56.19 370 ARG A CA 1
ATOM 3063 C C . ARG A 1 370 ? 74.750 25.600 -120.009 1.00 56.19 370 ARG A C 1
ATOM 3065 O O . ARG A 1 370 ? 75.018 26.621 -120.642 1.00 56.19 370 ARG A O 1
ATOM 3072 N N . ALA A 1 371 ? 75.654 24.865 -119.364 1.00 48.91 371 ALA A N 1
ATOM 3073 C CA . ALA A 1 371 ? 77.097 24.905 -119.599 1.00 48.91 371 ALA A CA 1
ATOM 3074 C C . ALA A 1 371 ? 77.457 23.883 -120.684 1.00 48.91 371 ALA A C 1
ATOM 3076 O O . ALA A 1 371 ? 78.419 24.159 -121.436 1.00 48.91 371 ALA A O 1
#

Sequence (371 aa):
MYEYRNLRTTLLEIENPTSSISKETIDTNLEESRLKYLQCKLAEILTEKHPVENFPKSIELCSPSPEMQSLPHVKFAEEHVIIPSSISVPPHRPTGSLLLPITRPLSQSENSVHFLKFSDNSNRQIRRSNCTPYGKSRNSEAGTIFNELMRQLSVLELSRETQNYIKIRLRMKTYMKGEKSSKAIWNPAECKLMEMLERQQRLFEQAEKSEEEYSRIRALRNSKAIENLILADLHHKKRQNVSDRYLIIRLEEQLRAYEHAKKIEEDRIVRKAFDATLEKARKDRIEEKNLMREVRQKKYELQNALISNLENRYEQRVQLLKDEKEKRQEEAELIAKSNKMENLQEKMALRKQLTQQIKELEDALLNQMRA

Radius of gyration: 72.87 Å; chains: 1; bounding box: 128×96×232 Å

Foldseek 3Di:
DDDDDDDDDDDDDDDDPPPPCDPVNVVVVVVVVVVVVVVVVVVVVVVVPDDPDDDPDDPDDPDPDPDPDDDDDDDDDDPDPDDDDDDDDDDDDDDDDDDDDPDDDDDDDPDDPDDDDDDPDDDPDDDDPDDDDDDDPVPCVLVVVLVVVCVVVVVDDDDPVVSVVSSVVSVVVVVVVPDPDPPPPDPVVVVVVVVVVVVVVVVVVVVVVVVVVVVVVVVVCVDVVVVVVVVVVVVVVVVVVVVVVVVVVVVVVVVVVVVVVVVVVVVVVVVVVVVVVVVVVVVVVVVVVVVVVVVVVVVVVVVVVVVVVVVVVVVVVVVVVVVVVVVVVVVVVVVVVVVVVVVVVVVVVVVVVVVVVVVVVVVVVVVVVVD

Secondary structure (DSSP, 8-state):
----------------------HHHHHHHHHHHHHHHHHHHHHHHHHTTS-SSS--S--------S---------------------PPPP----------------------------S--SS--SS-----------THHHHHHHHHHHHTTT----HHHHHHHHHHHHHHHHHHS---------HHHHHHHHHHHHHHHHHHHHHHHHHHHHHHHHHHTSHHHHHHHHHHHHHHHHHHHHHHHHHHHHHHHHHHHHHHHHHHHHHHHHHHHHHHHHHHHHHHHHHHHHHHHHHHHHHHHHHHHHHHHHHHHHHHHHHHHHHHHHHHHHHHHHHHHHHHHHHHHHHHHHHHHHHHHHHHHHHHHHHTT-